Protein AF-A0A4S4CJL6-F1 (afdb_monomer_lite)

Sequence (227 aa):
MRFTRGLVWLALLGLPGRAGAQAQPGEVFVHFGPLAWVKAQTALPRVLGGRLLVPVTEGCDLLGLTCTVQGDGVNVAGQTVAAHRLPGNVLLVPLGALAALAGQTVSWNAATRRATVSGGIGSRGWRLALAQLPAISLPSAYTGPLTARWGAPESGVPTVALTVTAPQALNALTMFSKAHGQLSTTGSSVRGSADVKNTFPGCRGAHACTLPVPRDALWVLAFLTAK

Structure (mmCIF, N/CA/C/O backbone):
data_AF-A0A4S4CJL6-F1
#
_entry.id   AF-A0A4S4CJL6-F1
#
loop_
_atom_site.group_PDB
_atom_site.id
_atom_site.type_symbol
_atom_site.label_atom_id
_atom_site.label_alt_id
_atom_site.label_comp_id
_atom_site.label_asym_id
_atom_site.label_entity_id
_atom_site.label_seq_id
_atom_site.pdbx_PDB_ins_code
_atom_site.Cartn_x
_atom_site.Cartn_y
_atom_site.Cartn_z
_atom_site.occupancy
_atom_site.B_iso_or_equiv
_atom_site.auth_seq_id
_atom_site.auth_comp_id
_atom_site.auth_asym_id
_atom_site.auth_atom_id
_atom_site.pdbx_PDB_model_num
ATOM 1 N N . MET A 1 1 ? -74.246 33.517 -32.674 1.00 42.09 1 MET A N 1
ATOM 2 C CA . MET A 1 1 ? -72.898 34.013 -33.027 1.00 42.09 1 MET A CA 1
ATOM 3 C C . MET A 1 1 ? -71.886 32.974 -32.559 1.00 42.09 1 MET A C 1
ATOM 5 O O . MET A 1 1 ? -71.813 32.717 -31.367 1.00 42.09 1 MET A O 1
ATOM 9 N N . ARG A 1 2 ? -71.239 32.264 -33.492 1.00 36.50 2 ARG A N 1
ATOM 10 C CA . ARG A 1 2 ? -70.287 31.171 -33.218 1.00 36.50 2 ARG A CA 1
ATOM 11 C C . ARG A 1 2 ? -68.869 31.739 -33.318 1.00 36.50 2 ARG A C 1
ATOM 13 O O . ARG A 1 2 ? -68.514 32.213 -34.390 1.00 36.50 2 ARG A O 1
ATOM 20 N N . PHE A 1 3 ? -68.092 31.681 -32.237 1.00 39.56 3 PHE A N 1
ATOM 21 C CA . PHE A 1 3 ? -66.659 31.984 -32.261 1.00 39.56 3 PHE A CA 1
ATOM 22 C C . PHE A 1 3 ? -65.845 30.690 -32.300 1.00 39.56 3 PHE A C 1
ATOM 24 O O . PHE A 1 3 ? -66.080 29.744 -31.547 1.00 39.56 3 PHE A O 1
ATOM 31 N N . THR A 1 4 ? -64.936 30.659 -33.263 1.00 43.34 4 THR A N 1
ATOM 32 C CA . THR A 1 4 ? -64.082 29.553 -33.680 1.00 43.34 4 THR A CA 1
ATOM 33 C C . THR A 1 4 ? -62.903 29.354 -32.727 1.00 43.34 4 THR A C 1
ATOM 35 O O . THR A 1 4 ? -62.355 30.295 -32.164 1.00 43.34 4 THR A O 1
ATOM 38 N N . ARG A 1 5 ? -62.532 28.082 -32.569 1.00 44.00 5 ARG A N 1
ATOM 39 C CA . ARG A 1 5 ? -61.456 27.540 -31.733 1.00 44.00 5 ARG A CA 1
ATOM 40 C C . ARG A 1 5 ? -60.072 28.073 -32.128 1.00 44.00 5 ARG A C 1
ATOM 42 O O . ARG A 1 5 ? -59.709 27.994 -33.296 1.00 44.00 5 ARG A O 1
ATOM 49 N N . GLY A 1 6 ? -59.270 28.452 -31.135 1.00 37.72 6 GLY A N 1
ATOM 50 C CA . GLY A 1 6 ? -57.810 28.515 -31.224 1.00 37.72 6 GLY A CA 1
ATOM 51 C C . GLY A 1 6 ? -57.201 27.654 -30.118 1.00 37.72 6 GLY A C 1
ATOM 52 O O . GLY A 1 6 ? -57.226 28.042 -28.955 1.00 37.72 6 GLY A O 1
ATOM 53 N N . LEU A 1 7 ? -56.712 26.461 -30.469 1.00 44.44 7 LEU A N 1
ATOM 54 C CA . LEU A 1 7 ? -55.892 25.626 -29.590 1.00 44.44 7 LEU A CA 1
ATOM 55 C C . LEU A 1 7 ? -54.473 26.207 -29.561 1.00 44.44 7 LEU A C 1
ATOM 57 O O . LEU A 1 7 ? -53.818 26.251 -30.599 1.00 44.44 7 LEU A O 1
ATOM 61 N N . VAL A 1 8 ? -53.979 26.578 -28.381 1.00 43.19 8 VAL A N 1
ATOM 62 C CA . VAL A 1 8 ? -52.547 26.801 -28.145 1.00 43.19 8 VAL A CA 1
ATOM 63 C C . VAL A 1 8 ? -52.047 25.653 -27.275 1.00 43.19 8 VAL A C 1
ATOM 65 O O . VAL A 1 8 ? -52.417 25.532 -26.111 1.00 43.19 8 VAL A O 1
ATOM 68 N N . TRP A 1 9 ? -51.230 24.786 -27.870 1.00 37.22 9 TRP A N 1
ATOM 69 C CA . TRP A 1 9 ? -50.463 23.763 -27.167 1.00 37.22 9 TRP A CA 1
ATOM 70 C C . TRP A 1 9 ? -49.211 24.412 -26.568 1.00 37.22 9 TRP A C 1
ATOM 72 O O . TRP A 1 9 ? -48.308 24.807 -27.301 1.00 37.22 9 TRP A O 1
ATOM 82 N N . LEU A 1 10 ? -49.141 24.509 -25.241 1.00 44.38 10 LEU A N 1
ATOM 83 C CA . LEU A 1 10 ? -47.909 24.826 -24.516 1.00 44.38 10 LEU A CA 1
ATOM 84 C C . LEU A 1 10 ? -47.249 23.510 -24.097 1.00 44.38 10 LEU A C 1
ATOM 86 O O . LEU A 1 10 ? -47.630 22.884 -23.109 1.00 44.38 10 LEU A O 1
ATOM 90 N N . ALA A 1 11 ? -46.267 23.078 -24.886 1.00 41.19 11 ALA A N 1
ATOM 91 C CA . ALA A 1 11 ? -45.366 21.994 -24.526 1.00 41.19 11 ALA A CA 1
ATOM 92 C C . ALA A 1 11 ? -44.373 22.501 -23.466 1.00 41.19 11 ALA A C 1
ATOM 94 O O . ALA A 1 11 ? -43.380 23.154 -23.781 1.00 41.19 11 ALA A O 1
ATOM 95 N N . LEU A 1 12 ? -44.651 22.207 -22.195 1.00 45.50 12 LEU A N 1
ATOM 96 C CA . LEU A 1 12 ? -43.671 22.293 -21.114 1.00 45.50 12 LEU A CA 1
ATOM 97 C C . LEU A 1 12 ? -42.653 21.162 -21.305 1.00 45.50 12 LEU A C 1
ATOM 99 O O . LEU A 1 12 ? -42.859 20.031 -20.870 1.00 45.50 12 LEU A O 1
ATOM 103 N N . LEU A 1 13 ? -41.556 21.472 -21.996 1.00 44.09 13 LEU A N 1
ATOM 104 C CA . LEU A 1 13 ? -40.366 20.631 -22.023 1.00 44.09 13 LEU A CA 1
ATOM 105 C C . LEU A 1 13 ? -39.771 20.599 -20.612 1.00 44.09 13 LEU A C 1
ATOM 107 O O . LEU A 1 13 ? -39.087 21.527 -20.180 1.00 44.09 13 LEU A O 1
ATOM 111 N N . GLY A 1 14 ? -40.055 19.514 -19.892 1.00 38.59 14 GLY A N 1
ATOM 112 C CA . GLY A 1 14 ? -39.317 19.137 -18.698 1.00 38.59 14 GLY A CA 1
ATOM 113 C C . GLY A 1 14 ? -37.849 18.963 -19.064 1.00 38.59 14 GLY A C 1
ATOM 114 O O . GLY A 1 14 ? -37.485 18.035 -19.784 1.00 38.59 14 GLY A O 1
ATOM 115 N N . LEU A 1 15 ? -37.007 19.877 -18.584 1.00 39.19 15 LEU A N 1
ATOM 116 C CA . LEU A 1 15 ? -35.563 19.693 -18.568 1.00 39.19 15 LEU A CA 1
ATOM 117 C C . LEU A 1 15 ? -35.276 18.407 -17.780 1.00 39.19 15 LEU A C 1
ATOM 119 O O . LEU A 1 15 ? -35.610 18.352 -16.593 1.00 39.19 15 LEU A O 1
ATOM 123 N N . PRO A 1 16 ? -34.672 17.371 -18.388 1.00 40.91 16 PRO A N 1
ATOM 124 C CA . PRO A 1 16 ? -34.193 16.246 -17.616 1.00 40.91 16 PRO A CA 1
ATOM 125 C C . PRO A 1 16 ? -33.110 16.789 -16.690 1.00 40.91 16 PRO A C 1
ATOM 127 O O . PRO A 1 16 ? -32.077 17.299 -17.136 1.00 40.91 16 PRO A O 1
ATOM 130 N N . GLY A 1 17 ? -33.383 16.725 -15.386 1.00 37.12 17 GLY A N 1
ATOM 131 C CA . GLY A 1 17 ? -32.381 16.965 -14.367 1.00 37.12 17 GLY A CA 1
ATOM 132 C C . GLY A 1 17 ? -31.152 16.145 -14.726 1.00 37.12 17 GLY A C 1
ATOM 133 O O . GLY A 1 17 ? -31.237 14.927 -14.889 1.00 37.12 17 GLY A O 1
ATOM 134 N N . ARG A 1 18 ? -30.012 16.822 -14.897 1.00 36.56 18 ARG A N 1
ATOM 135 C CA . ARG A 1 18 ? -28.710 16.166 -14.893 1.00 36.56 18 ARG A CA 1
ATOM 136 C C . ARG A 1 18 ? -28.621 15.439 -13.560 1.00 36.56 18 ARG A C 1
ATOM 138 O O . ARG A 1 18 ? -28.309 16.055 -12.543 1.00 36.56 18 ARG A O 1
ATOM 145 N N . ALA A 1 19 ? -28.939 14.147 -13.571 1.00 37.50 19 ALA A N 1
ATOM 146 C CA . ALA A 1 19 ? -28.493 13.222 -12.555 1.00 37.50 19 ALA A CA 1
ATOM 147 C C . ALA A 1 19 ? -26.996 13.484 -12.424 1.00 37.50 19 ALA A C 1
ATOM 149 O O . ALA A 1 19 ? -26.246 13.296 -13.387 1.00 37.50 19 ALA A O 1
ATOM 150 N N . GLY A 1 20 ? -26.603 14.073 -11.292 1.00 30.98 20 GLY A N 1
ATOM 151 C CA . GLY A 1 20 ? -25.213 14.355 -11.000 1.00 30.98 20 GLY A CA 1
ATOM 152 C C . GLY A 1 20 ? -24.454 13.071 -11.258 1.00 30.98 20 GLY A C 1
ATOM 153 O O . GLY A 1 20 ? -24.761 12.048 -10.646 1.00 30.98 20 GLY A O 1
ATOM 154 N N . ALA A 1 21 ? -23.537 13.110 -12.223 1.00 31.06 21 ALA A N 1
ATOM 155 C CA . ALA A 1 21 ? -22.601 12.031 -12.438 1.00 31.06 21 ALA A CA 1
ATOM 156 C C . ALA A 1 21 ? -21.983 11.744 -11.069 1.00 31.06 21 ALA A C 1
ATOM 158 O O . ALA A 1 21 ? -21.265 12.586 -10.525 1.00 31.06 21 ALA A O 1
ATOM 159 N N . GLN A 1 22 ? -22.351 10.612 -10.463 1.00 30.33 22 GLN A N 1
ATOM 160 C CA . GLN A 1 22 ? -21.706 10.150 -9.249 1.00 30.33 22 GLN A CA 1
ATOM 161 C C . GLN A 1 22 ? -20.231 10.055 -9.604 1.00 30.33 22 GLN A C 1
ATOM 163 O O . GLN A 1 22 ? -19.847 9.252 -10.456 1.00 30.33 22 GLN A O 1
ATOM 168 N N . ALA A 1 23 ? -19.430 10.951 -9.023 1.00 32.75 23 ALA A N 1
ATOM 169 C CA . ALA A 1 23 ? -17.993 10.935 -9.180 1.00 32.75 23 ALA A CA 1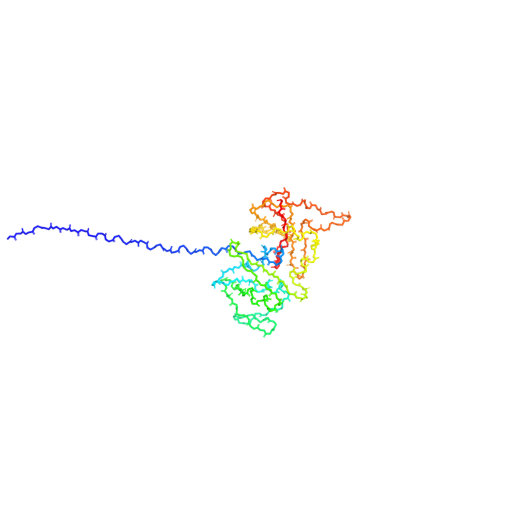
ATOM 170 C C . ALA A 1 23 ? -17.541 9.505 -8.894 1.00 32.75 23 ALA A C 1
ATOM 172 O O . ALA A 1 23 ? -17.746 9.002 -7.786 1.00 32.75 23 ALA A O 1
ATOM 173 N N . GLN A 1 24 ? -16.982 8.835 -9.907 1.00 37.12 24 GLN A N 1
ATOM 174 C CA . GLN A 1 24 ? -16.294 7.572 -9.692 1.00 37.12 24 GLN A CA 1
ATOM 175 C C . GLN A 1 24 ? -15.353 7.797 -8.504 1.00 37.12 24 GLN A C 1
ATOM 177 O O . GLN A 1 24 ? -14.628 8.802 -8.520 1.00 37.12 24 GLN A O 1
ATOM 182 N N . PRO A 1 25 ? -15.402 6.961 -7.449 1.00 45.28 25 PRO A N 1
ATOM 183 C CA . PRO A 1 25 ? -14.505 7.118 -6.320 1.00 45.28 25 PRO A CA 1
ATOM 184 C C . PRO A 1 25 ? -13.094 7.040 -6.882 1.00 45.28 25 PRO A C 1
ATOM 186 O O . PRO A 1 25 ? -12.658 5.993 -7.356 1.00 45.28 25 PRO A O 1
ATOM 189 N N . GLY A 1 26 ? -12.449 8.200 -6.944 1.00 57.62 26 GLY A N 1
ATOM 190 C CA . GLY A 1 26 ? -11.166 8.325 -7.595 1.00 57.62 26 GLY A CA 1
ATOM 191 C C . GLY A 1 26 ? -10.157 7.432 -6.916 1.00 57.62 26 GLY A C 1
ATOM 192 O O . GLY A 1 26 ? -10.191 7.283 -5.697 1.00 57.62 26 GLY A O 1
ATOM 193 N N . GLU A 1 27 ? -9.273 6.855 -7.713 1.00 74.12 27 GLU A N 1
ATOM 194 C CA . GLU A 1 27 ? -8.144 6.090 -7.213 1.00 74.12 27 GLU A CA 1
ATOM 195 C C . GLU A 1 27 ? -7.369 6.919 -6.178 1.00 74.12 27 GLU A C 1
ATOM 197 O O . GLU A 1 27 ? -7.106 8.110 -6.380 1.00 74.12 27 GLU A O 1
ATOM 202 N N . VAL A 1 28 ? -7.098 6.306 -5.026 1.00 87.25 28 VAL A N 1
ATOM 203 C CA . VAL A 1 28 ? -6.373 6.921 -3.915 1.00 87.25 28 VAL A CA 1
ATOM 204 C C . VAL A 1 28 ? -5.069 6.172 -3.740 1.00 87.25 28 VAL A C 1
ATOM 206 O O . VAL A 1 28 ? -5.067 4.946 -3.640 1.00 87.25 28 VAL A O 1
ATOM 209 N N . PHE A 1 29 ? -3.971 6.911 -3.636 1.00 89.31 29 PHE A N 1
ATOM 210 C CA . PHE A 1 29 ? -2.646 6.330 -3.451 1.00 89.31 29 PHE A CA 1
ATOM 211 C C . PHE A 1 29 ? -2.252 6.444 -1.988 1.00 89.31 29 PHE A C 1
ATOM 213 O O . PHE A 1 29 ? -2.156 7.547 -1.450 1.00 89.31 29 PHE A O 1
ATOM 220 N N . VAL A 1 30 ? -2.014 5.317 -1.327 1.00 94.75 30 VAL A N 1
ATOM 221 C CA . VAL A 1 30 ? -1.502 5.315 0.046 1.00 94.75 30 VAL A CA 1
ATOM 222 C C . VAL A 1 30 ? -0.032 4.958 0.010 1.00 94.75 30 VAL A C 1
ATOM 224 O O . VAL A 1 30 ? 0.346 3.916 -0.512 1.00 94.75 30 VAL A O 1
ATOM 227 N N . HIS A 1 31 ? 0.793 5.831 0.569 1.00 94.69 31 HIS A N 1
ATOM 228 C CA . HIS A 1 31 ? 2.217 5.613 0.733 1.00 94.69 31 HIS A CA 1
ATOM 229 C C . HIS A 1 31 ? 2.560 5.444 2.208 1.00 94.69 31 HIS A C 1
ATOM 231 O O . HIS A 1 31 ? 2.014 6.137 3.063 1.00 94.69 31 HIS A O 1
ATOM 237 N N . PHE A 1 32 ? 3.516 4.571 2.486 1.00 93.75 32 PHE A N 1
ATOM 238 C CA . PHE A 1 32 ? 4.172 4.414 3.773 1.00 93.75 32 PHE A CA 1
ATOM 239 C C . PHE A 1 32 ? 5.634 4.831 3.612 1.00 93.75 32 PHE A C 1
ATOM 241 O O . PHE A 1 32 ? 6.451 4.101 3.045 1.00 93.75 32 PHE A O 1
ATOM 248 N N . GLY A 1 33 ? 5.949 6.063 4.014 1.00 90.44 33 GLY A N 1
ATOM 249 C CA . GLY A 1 33 ? 7.181 6.726 3.596 1.00 90.44 33 GLY A CA 1
ATOM 250 C C . GLY A 1 33 ? 7.317 6.720 2.060 1.00 90.44 33 GLY A C 1
ATOM 251 O O . GLY A 1 33 ? 6.408 7.195 1.377 1.00 90.44 33 GLY A O 1
ATOM 252 N N . PRO A 1 34 ? 8.412 6.179 1.493 1.00 92.00 34 PRO A N 1
ATOM 253 C CA . PRO A 1 34 ? 8.611 6.095 0.044 1.00 92.00 34 PRO A CA 1
ATOM 254 C C . PRO A 1 34 ? 7.897 4.902 -0.619 1.00 92.00 34 PRO A C 1
ATOM 256 O O . PRO A 1 34 ? 8.014 4.723 -1.827 1.00 92.00 34 PRO A O 1
ATOM 259 N N . LEU A 1 35 ? 7.203 4.055 0.146 1.00 94.69 35 LEU A N 1
ATOM 260 C CA . LEU A 1 35 ? 6.627 2.807 -0.347 1.00 94.69 35 LEU A CA 1
ATOM 261 C C . LEU A 1 35 ? 5.153 2.984 -0.717 1.00 94.69 35 LEU A C 1
ATOM 263 O O . LEU A 1 35 ? 4.348 3.328 0.141 1.00 94.69 35 LEU A O 1
ATOM 267 N N . ALA A 1 36 ? 4.774 2.707 -1.959 1.00 95.25 36 ALA A N 1
ATOM 268 C CA . ALA A 1 36 ? 3.391 2.759 -2.422 1.00 95.25 36 ALA A CA 1
ATOM 269 C C . ALA A 1 36 ? 2.632 1.465 -2.108 1.00 95.25 36 ALA A C 1
ATOM 271 O O . ALA A 1 36 ? 3.104 0.378 -2.428 1.00 95.25 36 ALA A O 1
ATOM 272 N N . TRP A 1 37 ? 1.432 1.555 -1.545 1.00 96.00 37 TRP A N 1
ATOM 273 C CA . TRP A 1 37 ? 0.566 0.400 -1.326 1.00 96.00 37 TRP A CA 1
ATOM 274 C C . TRP A 1 37 ? -0.174 0.033 -2.616 1.00 96.00 37 TRP A C 1
ATOM 276 O O . TRP A 1 37 ? -1.135 0.691 -3.004 1.00 96.00 37 TRP A O 1
ATOM 286 N N . VAL A 1 38 ? 0.295 -1.023 -3.286 1.00 95.19 38 VAL A N 1
ATOM 287 C CA . VAL A 1 38 ? -0.147 -1.410 -4.642 1.00 95.19 38 VAL A CA 1
ATOM 288 C C . VAL A 1 38 ? -1.045 -2.646 -4.677 1.00 95.19 38 VAL A C 1
ATOM 290 O O . VAL A 1 38 ? -1.707 -2.908 -5.680 1.00 95.19 38 VAL A O 1
ATOM 293 N N . LYS A 1 39 ? -1.078 -3.419 -3.587 1.00 94.50 39 LYS A N 1
ATOM 294 C CA . LYS A 1 39 ? -1.933 -4.602 -3.453 1.00 94.50 39 LYS A CA 1
ATOM 295 C C . LYS A 1 39 ? -2.371 -4.805 -2.010 1.00 94.50 39 LYS A C 1
ATOM 297 O O . LYS A 1 39 ? -1.556 -4.714 -1.096 1.00 94.50 39 LYS A O 1
ATOM 302 N N . ALA A 1 40 ? -3.638 -5.148 -1.833 1.00 94.19 40 ALA A N 1
ATOM 303 C CA . ALA A 1 40 ? -4.217 -5.655 -0.597 1.00 94.19 40 ALA A CA 1
ATOM 304 C C . ALA A 1 40 ? -5.032 -6.908 -0.932 1.00 94.19 40 ALA A C 1
ATOM 306 O O . ALA A 1 40 ? -5.622 -6.976 -2.013 1.00 94.19 40 ALA A O 1
ATOM 307 N N . GLN A 1 41 ? -5.047 -7.887 -0.036 1.00 93.00 41 GLN A N 1
ATOM 308 C CA . GLN A 1 41 ? -5.767 -9.142 -0.233 1.00 93.00 41 GLN A CA 1
ATOM 309 C C . GLN A 1 41 ? -7.285 -8.933 -0.260 1.00 93.00 41 GLN A C 1
ATOM 311 O O . GLN A 1 41 ? -7.978 -9.559 -1.058 1.00 93.00 41 GLN A O 1
ATOM 316 N N . THR A 1 42 ? -7.791 -8.043 0.590 1.00 91.94 42 THR A N 1
ATOM 317 C CA . THR A 1 42 ? -9.223 -7.803 0.781 1.00 91.94 42 THR A CA 1
ATOM 318 C C . THR A 1 42 ? -9.744 -6.731 -0.173 1.00 91.94 42 THR A C 1
ATOM 320 O O . THR A 1 42 ? -10.662 -6.975 -0.952 1.00 91.94 42 THR A O 1
ATOM 323 N N . ALA A 1 43 ? -9.185 -5.521 -0.104 1.00 89.62 43 ALA A N 1
ATOM 324 C CA . ALA A 1 43 ? -9.566 -4.390 -0.948 1.00 89.62 43 ALA A CA 1
ATOM 325 C C . ALA A 1 43 ? -8.508 -3.285 -0.885 1.00 89.62 43 ALA A C 1
ATOM 327 O O . ALA A 1 43 ? -7.895 -3.069 0.157 1.00 89.62 43 ALA A O 1
ATOM 328 N N . LEU A 1 44 ? -8.323 -2.536 -1.974 1.00 89.69 44 LEU A N 1
ATOM 329 C CA . LEU A 1 44 ? -7.448 -1.364 -1.947 1.00 89.69 44 LEU A CA 1
ATOM 330 C C . LEU A 1 44 ? -8.055 -0.204 -1.131 1.00 89.69 44 LEU A C 1
ATOM 332 O O . LEU A 1 44 ? -9.284 -0.102 -1.018 1.00 89.69 44 LEU A O 1
ATOM 336 N N . PRO A 1 45 ? -7.207 0.692 -0.589 1.00 92.94 45 PRO A N 1
ATOM 337 C CA . PRO A 1 45 ? -7.650 1.903 0.092 1.00 92.94 45 PRO A CA 1
ATOM 338 C C . PRO A 1 45 ? -8.585 2.767 -0.756 1.00 92.94 45 PRO A C 1
ATOM 340 O O . PRO A 1 45 ? -8.478 2.822 -1.981 1.00 92.94 45 PRO A O 1
ATOM 343 N N . ARG A 1 46 ? -9.490 3.491 -0.096 1.00 92.00 46 ARG A N 1
ATOM 344 C CA . ARG A 1 46 ? -10.429 4.402 -0.768 1.00 92.00 46 ARG A CA 1
ATOM 345 C C . ARG A 1 46 ? -10.914 5.514 0.139 1.00 92.00 46 ARG A C 1
ATOM 347 O O . ARG A 1 46 ? -10.889 5.388 1.358 1.00 92.00 46 ARG A O 1
ATOM 354 N N . VAL A 1 47 ? -11.418 6.584 -0.465 1.00 91.19 47 VAL A N 1
ATOM 355 C CA . VAL A 1 47 ? -12.079 7.670 0.263 1.00 91.19 47 VAL A CA 1
ATOM 356 C C . VAL A 1 47 ? -13.592 7.471 0.239 1.00 91.19 47 VAL A C 1
ATOM 358 O O . VAL A 1 47 ? -14.184 7.385 -0.834 1.00 91.19 47 VAL A O 1
ATOM 361 N N . LEU A 1 48 ? -14.218 7.422 1.417 1.00 89.62 48 LEU A N 1
ATOM 362 C CA . LEU A 1 48 ? -15.674 7.404 1.598 1.00 89.62 48 LEU A CA 1
ATOM 363 C C . LEU A 1 48 ? -16.061 8.449 2.644 1.00 89.62 48 LEU A C 1
ATOM 365 O O . LEU A 1 48 ? -15.428 8.535 3.695 1.00 89.62 48 LEU A O 1
ATOM 369 N N . GLY A 1 49 ? -17.072 9.273 2.352 1.00 85.62 49 GLY A N 1
ATOM 370 C CA . GLY A 1 49 ? -17.520 10.324 3.277 1.00 85.62 49 GLY A CA 1
ATOM 371 C C . GLY A 1 49 ? -16.398 11.284 3.705 1.00 85.62 49 GLY A C 1
ATOM 372 O O . GLY A 1 49 ? -16.347 11.694 4.860 1.00 85.62 49 GLY A O 1
ATOM 373 N N . GLY A 1 50 ? -15.442 11.569 2.810 1.00 87.50 50 GLY A N 1
ATOM 374 C CA . GLY A 1 50 ? -14.278 12.420 3.096 1.00 87.50 50 GLY A CA 1
ATOM 375 C C . GLY A 1 50 ? -13.185 11.768 3.953 1.00 87.50 50 GLY A C 1
ATOM 376 O O . GLY A 1 50 ? -12.199 12.423 4.280 1.00 87.50 50 GLY A O 1
ATOM 377 N N . ARG A 1 51 ? -13.317 10.485 4.307 1.00 91.12 51 ARG A N 1
ATOM 378 C CA . ARG A 1 51 ? -12.333 9.747 5.109 1.00 91.12 51 ARG A CA 1
ATOM 379 C C . ARG A 1 51 ? -11.591 8.742 4.250 1.00 91.12 51 ARG A C 1
ATOM 381 O O . ARG A 1 51 ? -12.214 7.983 3.514 1.00 91.12 51 ARG A O 1
ATOM 388 N N . LEU A 1 52 ? -10.268 8.703 4.384 1.00 94.75 52 LEU A N 1
ATOM 389 C CA . LEU A 1 52 ? -9.460 7.628 3.824 1.00 94.75 52 LEU A CA 1
ATOM 390 C C . LEU A 1 52 ? -9.619 6.369 4.674 1.00 94.75 52 LEU A C 1
ATOM 392 O O . LEU A 1 52 ? -9.223 6.343 5.842 1.00 94.75 52 LEU A O 1
ATOM 396 N N . LEU A 1 53 ? -10.187 5.335 4.068 1.00 95.25 53 LEU A N 1
ATOM 397 C CA . LEU A 1 53 ? -10.437 4.046 4.681 1.00 95.25 53 LEU A CA 1
ATOM 398 C C . LEU A 1 53 ? -9.535 2.972 4.068 1.00 95.25 53 LEU A C 1
ATOM 400 O O . LEU A 1 53 ? -9.270 2.975 2.863 1.00 95.25 53 LEU A O 1
ATOM 404 N N . VAL A 1 54 ? -9.087 2.047 4.910 1.00 95.81 54 VAL A N 1
ATOM 405 C CA . VAL A 1 54 ? -8.206 0.926 4.554 1.00 95.81 54 VAL A CA 1
ATOM 406 C C . VAL A 1 54 ? -8.783 -0.379 5.094 1.00 95.81 54 VAL A C 1
ATOM 408 O O . VAL A 1 54 ? -9.487 -0.338 6.106 1.00 95.81 54 VAL A O 1
ATOM 411 N N . PRO A 1 55 ? -8.524 -1.529 4.452 1.00 95.12 55 PRO A N 1
ATOM 412 C CA . PRO A 1 55 ? -8.961 -2.810 4.990 1.00 95.12 55 PRO A CA 1
ATOM 413 C C . PRO A 1 55 ? -8.271 -3.095 6.329 1.00 95.12 55 PRO A C 1
ATOM 415 O O . PRO A 1 55 ? -7.099 -2.761 6.528 1.00 95.12 55 PRO A O 1
ATOM 418 N N . VAL A 1 56 ? -9.036 -3.653 7.270 1.00 94.88 56 VAL A N 1
ATOM 419 C CA . VAL A 1 56 ? -8.634 -3.772 8.682 1.00 94.88 56 VAL A CA 1
ATOM 420 C C . VAL A 1 56 ? -7.351 -4.581 8.838 1.00 94.88 56 VAL A C 1
ATOM 422 O O . VAL A 1 56 ? -6.391 -4.092 9.427 1.00 94.88 56 VAL A O 1
ATOM 425 N N . THR A 1 57 ? -7.325 -5.803 8.307 1.00 94.44 57 THR A N 1
ATOM 426 C CA . THR A 1 57 ? -6.225 -6.749 8.527 1.00 94.44 57 THR A CA 1
ATOM 427 C C . THR A 1 57 ? -4.909 -6.203 7.980 1.00 94.44 57 THR A C 1
ATOM 429 O O . THR A 1 57 ? -3.911 -6.142 8.693 1.00 94.44 57 THR A O 1
ATOM 432 N N . GLU A 1 58 ? -4.907 -5.745 6.732 1.00 95.88 58 GLU A N 1
ATOM 433 C CA . GLU A 1 58 ? -3.725 -5.232 6.049 1.00 95.88 58 GLU A CA 1
ATOM 434 C C . GLU A 1 58 ? -3.275 -3.893 6.628 1.00 95.88 58 GLU A C 1
ATOM 436 O O . GLU A 1 58 ? -2.080 -3.688 6.822 1.00 95.88 58 GLU A O 1
ATOM 441 N N . GLY A 1 59 ? -4.213 -2.984 6.917 1.00 95.62 59 GLY A N 1
ATOM 442 C CA . GLY A 1 59 ? -3.903 -1.678 7.493 1.00 95.62 59 GLY A CA 1
ATOM 443 C C . GLY A 1 59 ? -3.252 -1.806 8.867 1.00 95.62 59 GLY A C 1
ATOM 444 O O . GLY A 1 59 ? -2.245 -1.152 9.138 1.00 95.62 59 GLY A O 1
ATOM 445 N N . CYS A 1 60 ? -3.779 -2.690 9.713 1.00 94.56 60 CYS A N 1
ATOM 446 C CA . CYS A 1 60 ? -3.197 -2.974 11.017 1.00 94.56 60 CYS A CA 1
ATOM 447 C C . CYS A 1 60 ? -1.829 -3.643 10.904 1.00 94.56 60 CYS A C 1
ATOM 449 O O . CYS A 1 60 ? -0.890 -3.204 11.565 1.00 94.56 60 CYS A O 1
ATOM 451 N N . ASP A 1 61 ? -1.682 -4.634 10.022 1.00 94.81 61 ASP A N 1
ATOM 452 C CA . ASP A 1 61 ? -0.401 -5.303 9.803 1.00 94.81 61 ASP A CA 1
ATOM 453 C C . ASP A 1 61 ? 0.681 -4.325 9.313 1.00 94.81 61 ASP A C 1
ATOM 455 O O . ASP A 1 61 ? 1.774 -4.262 9.883 1.00 94.81 61 ASP A O 1
ATOM 459 N N . LEU A 1 62 ? 0.349 -3.483 8.328 1.00 95.31 62 LEU A N 1
ATOM 460 C CA . LEU A 1 62 ? 1.232 -2.432 7.823 1.00 95.31 62 LEU A CA 1
ATOM 461 C C . LEU A 1 62 ? 1.610 -1.436 8.918 1.00 95.31 62 LEU A C 1
ATOM 463 O O . LEU A 1 62 ? 2.753 -0.993 8.964 1.00 95.31 62 LEU A O 1
ATOM 467 N N . LEU A 1 63 ? 0.705 -1.105 9.834 1.00 94.25 63 LEU A N 1
ATOM 468 C CA . LEU A 1 63 ? 0.991 -0.200 10.948 1.00 94.25 63 LEU A CA 1
ATOM 469 C C . LEU A 1 63 ? 1.650 -0.889 12.153 1.00 94.25 63 LEU A C 1
ATOM 471 O O . LEU A 1 63 ? 2.052 -0.200 13.089 1.00 94.25 63 LEU A O 1
ATOM 475 N N . GLY A 1 64 ? 1.832 -2.213 12.120 1.00 91.94 64 GLY A N 1
ATOM 476 C CA . GLY A 1 64 ? 2.400 -2.987 13.226 1.00 91.94 64 GLY A CA 1
ATOM 477 C C . GLY A 1 64 ? 1.459 -3.121 14.427 1.00 91.94 64 GLY A C 1
ATOM 478 O O . GLY A 1 64 ? 1.924 -3.294 15.551 1.00 91.94 64 GLY A O 1
ATOM 479 N N . LEU A 1 65 ? 0.153 -3.021 14.193 1.00 91.94 65 LEU A N 1
ATOM 480 C CA . LEU A 1 65 ? -0.900 -3.110 15.196 1.00 91.94 65 LEU A CA 1
ATOM 481 C C . LEU A 1 65 ? -1.535 -4.502 15.201 1.00 91.94 65 LEU A C 1
ATOM 483 O O . LEU A 1 65 ? -1.613 -5.177 14.177 1.00 91.94 65 LEU A O 1
ATOM 487 N N . THR A 1 66 ? -2.056 -4.899 16.361 1.00 91.50 66 THR A N 1
ATOM 488 C CA . THR A 1 66 ? -2.977 -6.037 16.468 1.00 91.50 66 THR A CA 1
ATOM 489 C C . THR A 1 66 ? -4.401 -5.505 16.521 1.00 91.50 66 THR A C 1
ATOM 491 O O . THR A 1 66 ? -4.702 -4.631 17.335 1.00 91.50 66 THR A O 1
ATOM 494 N N . CYS A 1 67 ? -5.263 -6.029 15.655 1.00 92.81 67 CYS A N 1
ATOM 495 C CA . CYS A 1 67 ? -6.640 -5.582 15.509 1.00 92.81 67 CYS A CA 1
ATOM 496 C C . CYS A 1 67 ? -7.594 -6.763 15.621 1.00 92.81 67 CYS A C 1
ATOM 498 O O . CYS A 1 67 ? -7.361 -7.810 15.019 1.00 92.81 67 CYS A O 1
ATOM 500 N N . THR A 1 68 ? -8.677 -6.584 16.372 1.00 93.88 68 THR A N 1
ATOM 501 C CA . THR A 1 68 ? -9.736 -7.590 16.519 1.00 93.88 68 THR A CA 1
ATOM 502 C C . THR A 1 68 ? -11.076 -6.976 16.144 1.00 93.88 68 THR A C 1
ATOM 504 O O . THR A 1 68 ? -11.424 -5.891 16.601 1.00 93.88 68 THR A O 1
ATOM 507 N N . VAL A 1 69 ? -11.825 -7.638 15.264 1.00 91.44 69 VAL A N 1
ATOM 508 C CA . VAL A 1 69 ? -13.160 -7.175 14.864 1.00 91.44 69 VAL A CA 1
ATOM 509 C C . VAL A 1 69 ? -14.144 -7.472 15.996 1.00 91.44 69 VAL A C 1
ATOM 511 O O . VAL A 1 69 ? -14.195 -8.598 16.487 1.00 91.44 69 VAL A O 1
ATOM 514 N N . GLN A 1 70 ? -14.924 -6.472 16.407 1.00 87.50 70 GLN A N 1
ATOM 515 C CA . GLN A 1 70 ? -15.927 -6.573 17.470 1.00 87.50 70 GLN A CA 1
ATOM 516 C C . GLN A 1 70 ? -17.213 -5.869 17.019 1.00 87.50 70 GLN A C 1
ATOM 518 O O . GLN A 1 70 ? -17.293 -4.640 17.022 1.00 87.50 70 GLN A O 1
ATOM 523 N N . GLY A 1 71 ? -18.221 -6.644 16.606 1.00 84.12 71 GLY A N 1
ATOM 524 C CA . GLY A 1 71 ? -19.459 -6.097 16.038 1.00 84.12 71 GLY A CA 1
ATOM 525 C C . GLY A 1 71 ? -19.190 -5.252 14.786 1.00 84.12 71 GLY A C 1
ATOM 526 O O . GLY A 1 71 ? -18.609 -5.745 13.817 1.00 84.12 71 GLY A O 1
ATOM 527 N N . ASP A 1 72 ? -19.583 -3.976 14.832 1.00 82.38 72 ASP A N 1
ATOM 528 C CA . ASP A 1 72 ? -19.352 -2.983 13.767 1.00 82.38 72 ASP A CA 1
ATOM 529 C C . ASP A 1 72 ? -18.088 -2.127 13.981 1.00 82.38 72 ASP A C 1
ATOM 531 O O . ASP A 1 72 ? -17.836 -1.156 13.262 1.00 82.38 72 ASP A O 1
ATOM 535 N N . GLY A 1 73 ? -17.276 -2.476 14.977 1.00 89.62 73 GLY A N 1
ATOM 536 C CA . GLY A 1 73 ? -16.018 -1.813 15.288 1.00 89.62 73 GLY A CA 1
ATOM 537 C C . GLY A 1 73 ? -14.810 -2.734 15.164 1.00 89.62 73 GLY A C 1
ATOM 538 O O . GLY A 1 73 ? -14.907 -3.948 14.967 1.00 89.62 73 GLY A O 1
ATOM 539 N N . VAL A 1 74 ? -13.639 -2.131 15.316 1.00 93.56 74 VAL A N 1
ATOM 540 C CA . VAL A 1 74 ? -12.361 -2.828 15.449 1.00 93.56 74 VAL A CA 1
ATOM 541 C C . VAL A 1 74 ? -11.705 -2.365 16.737 1.00 93.56 74 VAL A C 1
ATOM 543 O O . VAL A 1 74 ? -11.488 -1.170 16.919 1.00 93.56 74 VAL A O 1
ATOM 546 N N . ASN A 1 75 ? -11.376 -3.300 17.622 1.00 94.50 75 ASN A N 1
ATOM 547 C CA . ASN A 1 75 ? -10.568 -3.022 18.797 1.00 94.50 75 ASN A CA 1
ATOM 548 C C . ASN A 1 75 ? -9.083 -3.045 18.424 1.00 94.50 75 ASN A C 1
ATOM 550 O O . ASN A 1 75 ? -8.587 -4.023 17.853 1.00 94.50 75 ASN A O 1
ATOM 554 N N . VAL A 1 76 ? -8.395 -1.955 18.745 1.00 91.62 76 VAL A N 1
ATOM 555 C CA . VAL A 1 76 ? -6.988 -1.706 18.447 1.00 91.62 76 VAL A CA 1
ATOM 556 C C . VAL A 1 76 ? -6.350 -1.111 19.692 1.00 91.62 76 VAL A C 1
ATOM 558 O O . VAL A 1 76 ? -6.747 -0.035 20.134 1.00 91.62 76 VAL A O 1
ATOM 561 N N . ALA A 1 77 ? -5.382 -1.817 20.279 1.00 84.62 77 ALA A N 1
ATOM 562 C CA . ALA A 1 77 ? -4.728 -1.400 21.525 1.00 84.62 77 ALA A CA 1
ATOM 563 C C . ALA A 1 77 ? -5.726 -1.030 22.653 1.00 84.62 77 ALA A C 1
ATOM 565 O O . ALA A 1 77 ? -5.518 -0.071 23.391 1.00 84.62 77 ALA A O 1
ATOM 566 N N . GLY A 1 78 ? -6.836 -1.772 22.767 1.00 85.75 78 GLY A N 1
ATOM 567 C CA . GLY A 1 78 ? -7.869 -1.535 23.781 1.00 85.75 78 GLY A CA 1
ATOM 568 C C . GLY A 1 78 ? -8.874 -0.431 23.435 1.00 85.75 78 GLY A C 1
ATOM 569 O O . GLY A 1 78 ? -9.805 -0.213 24.206 1.00 85.75 78 GLY A O 1
ATOM 570 N N . GLN A 1 79 ? -8.738 0.237 22.286 1.00 91.19 79 GLN A N 1
ATOM 571 C CA . GLN A 1 79 ? -9.667 1.267 21.822 1.00 91.19 79 GLN A CA 1
ATOM 572 C C . GLN A 1 79 ? -10.518 0.771 20.654 1.00 91.19 79 GLN A C 1
ATOM 574 O O . GLN A 1 79 ? -10.008 0.150 19.723 1.00 91.19 79 GLN A O 1
ATOM 579 N N . THR A 1 80 ? -11.815 1.079 20.674 1.00 93.81 80 THR A N 1
ATOM 580 C CA . THR A 1 80 ? -12.726 0.726 19.580 1.00 93.81 80 THR A CA 1
ATOM 581 C C . THR A 1 80 ? -12.743 1.821 18.520 1.00 93.81 80 THR A C 1
ATOM 583 O O . THR A 1 80 ? -13.149 2.953 18.776 1.00 93.81 80 THR A O 1
ATOM 586 N N . VAL A 1 81 ? -12.348 1.463 17.303 1.00 94.12 81 VAL A N 1
ATOM 587 C CA . VAL A 1 81 ? -12.432 2.301 16.106 1.00 94.12 81 VAL A CA 1
ATOM 588 C C . VAL A 1 81 ? -13.647 1.871 15.290 1.00 94.12 81 VAL A C 1
ATOM 590 O O . VAL A 1 81 ? -13.807 0.693 14.976 1.00 94.12 81 VAL A O 1
ATOM 593 N N . ALA A 1 82 ? -14.500 2.825 14.919 1.00 92.44 82 ALA A N 1
ATOM 594 C CA . ALA A 1 82 ? -15.655 2.548 14.068 1.00 92.44 82 ALA A CA 1
ATOM 595 C C . ALA A 1 82 ? -15.214 2.057 12.679 1.00 92.44 82 ALA A C 1
ATOM 597 O O . ALA A 1 82 ? -14.400 2.709 12.012 1.00 92.44 82 ALA A O 1
ATOM 598 N N . ALA A 1 83 ? -15.779 0.936 12.228 1.00 92.62 83 ALA A N 1
ATOM 599 C CA . ALA A 1 83 ? -15.543 0.398 10.897 1.00 92.62 83 ALA A CA 1
ATOM 600 C C . ALA A 1 83 ? -16.682 0.768 9.939 1.00 92.62 83 ALA A C 1
ATOM 602 O O . ALA A 1 83 ? -17.795 1.096 10.336 1.00 92.62 83 ALA A O 1
ATOM 603 N N . HIS A 1 84 ? -16.383 0.740 8.647 1.00 91.81 84 HIS A N 1
ATOM 604 C CA . HIS A 1 84 ? -17.345 0.848 7.562 1.00 91.81 84 HIS A CA 1
ATOM 605 C C . HIS A 1 84 ? -17.426 -0.495 6.856 1.00 91.81 84 HIS A C 1
ATOM 607 O O . HIS A 1 84 ? -16.411 -1.027 6.401 1.00 91.81 84 HIS A O 1
ATOM 613 N N . ARG A 1 85 ? -18.640 -1.024 6.734 1.00 90.50 85 ARG A N 1
ATOM 614 C CA . ARG A 1 85 ? -18.899 -2.279 6.037 1.00 90.50 85 ARG A CA 1
ATOM 615 C C . ARG A 1 85 ? -19.292 -2.000 4.592 1.00 90.50 85 ARG A C 1
ATOM 617 O O . ARG A 1 85 ? -20.232 -1.255 4.326 1.00 90.50 85 ARG A O 1
ATOM 624 N N . LEU A 1 86 ? -18.565 -2.602 3.662 1.00 87.06 86 LEU A N 1
ATOM 625 C CA . LEU A 1 86 ? -1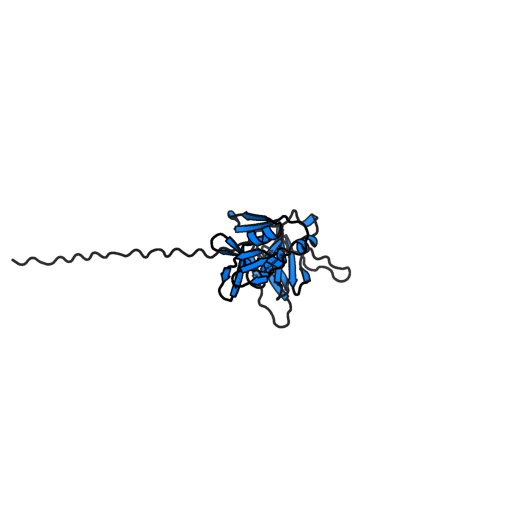8.910 -2.637 2.247 1.00 87.06 86 LEU A CA 1
ATOM 626 C C . LEU A 1 86 ? -19.671 -3.926 1.901 1.00 87.06 86 LEU A C 1
ATOM 628 O O . LEU A 1 86 ? -19.603 -4.904 2.656 1.00 87.06 86 LEU A O 1
ATOM 632 N N . PRO A 1 87 ? -20.361 -3.965 0.742 1.00 84.50 87 PRO A N 1
ATOM 633 C CA . PRO A 1 87 ? -20.871 -5.213 0.182 1.00 84.50 87 PRO A CA 1
ATOM 634 C C . PRO A 1 87 ? -19.781 -6.291 0.127 1.00 84.50 87 PRO A C 1
ATOM 636 O O . PRO A 1 87 ? -18.611 -5.991 -0.105 1.00 84.50 87 PRO A O 1
ATOM 639 N N . GLY A 1 88 ? -20.163 -7.547 0.368 1.00 83.69 88 GLY A N 1
ATOM 640 C CA . GLY A 1 88 ? -19.207 -8.655 0.476 1.00 83.69 88 GLY A CA 1
ATOM 641 C C . GLY A 1 88 ? -18.495 -8.748 1.831 1.00 83.69 88 GLY A C 1
ATOM 642 O O . GLY A 1 88 ? -17.468 -9.406 1.925 1.00 83.69 88 GLY A O 1
ATOM 643 N N . ASN A 1 89 ? -19.029 -8.105 2.880 1.00 84.25 89 ASN A N 1
ATOM 644 C CA . ASN A 1 89 ? -18.493 -8.136 4.251 1.00 84.25 89 ASN A CA 1
ATOM 645 C C . ASN A 1 89 ? -17.067 -7.587 4.406 1.00 84.25 89 ASN A C 1
ATOM 647 O O . ASN A 1 89 ? -16.394 -7.874 5.395 1.00 84.25 89 ASN A O 1
ATOM 651 N N . VAL A 1 90 ? -16.621 -6.748 3.473 1.00 90.12 90 VAL A N 1
ATOM 652 C CA . VAL A 1 90 ? -15.335 -6.062 3.592 1.00 90.12 90 VAL A CA 1
ATOM 653 C C . VAL A 1 90 ? -15.458 -4.950 4.629 1.00 90.12 90 VAL A C 1
ATOM 655 O O . VAL A 1 90 ? -16.242 -4.015 4.459 1.00 90.12 90 VAL A O 1
ATOM 658 N N . LEU A 1 91 ? -14.673 -5.045 5.701 1.00 93.00 91 LEU A N 1
ATOM 659 C CA . LEU A 1 91 ? -14.565 -4.005 6.718 1.00 93.00 91 LEU A CA 1
ATOM 660 C C . LEU A 1 91 ? -13.392 -3.087 6.400 1.00 93.00 91 LEU A C 1
ATOM 662 O O . LEU A 1 91 ? -12.257 -3.538 6.230 1.00 93.00 91 LEU A O 1
ATOM 666 N N . LEU A 1 92 ? -13.675 -1.791 6.357 1.00 94.50 92 LEU A N 1
ATOM 667 C CA . LEU A 1 92 ? -12.679 -0.744 6.219 1.00 94.50 92 LEU A CA 1
ATOM 668 C C . LEU A 1 92 ? -12.680 0.150 7.457 1.00 94.50 92 LEU A C 1
ATOM 670 O O . LEU A 1 92 ? -13.728 0.429 8.030 1.00 94.50 92 LEU A O 1
ATOM 674 N N . VAL A 1 93 ? -11.519 0.656 7.843 1.00 95.38 93 VAL A N 1
ATOM 675 C CA . VAL A 1 93 ? -11.357 1.558 8.991 1.00 95.38 93 VAL A CA 1
ATOM 676 C C . VAL A 1 93 ? -10.594 2.815 8.592 1.00 95.38 93 VAL A C 1
ATOM 678 O O . VAL A 1 93 ? -9.795 2.771 7.653 1.00 95.38 93 VAL A O 1
ATOM 681 N N . PRO A 1 94 ? -10.817 3.952 9.275 1.00 95.75 94 PRO A N 1
ATOM 682 C CA . PRO A 1 94 ? -10.087 5.180 8.985 1.00 95.75 94 PRO A CA 1
ATOM 683 C C . PRO A 1 94 ? -8.578 5.014 9.199 1.00 95.75 94 PRO A C 1
ATOM 685 O O . PRO A 1 94 ? -8.129 4.781 10.323 1.00 95.75 94 PRO A O 1
ATOM 688 N N . LEU A 1 95 ? -7.784 5.206 8.139 1.00 96.06 95 LEU A N 1
ATOM 689 C CA . LEU A 1 95 ? -6.323 5.071 8.206 1.00 96.06 95 LEU A CA 1
ATOM 690 C C . LEU A 1 95 ? -5.712 6.038 9.223 1.00 96.06 95 LEU A C 1
ATOM 692 O O . LEU A 1 95 ? -4.810 5.658 9.958 1.00 96.06 95 LEU A O 1
ATOM 696 N N . GLY A 1 96 ? -6.221 7.272 9.289 1.00 94.94 96 GLY A N 1
ATOM 697 C CA . GLY A 1 96 ? -5.745 8.277 10.242 1.00 94.94 96 GLY A CA 1
ATOM 698 C C . GLY A 1 96 ? -5.909 7.849 11.702 1.00 94.94 96 GLY A C 1
ATOM 699 O O . GLY A 1 96 ? -5.012 8.091 12.502 1.00 94.94 96 GLY A O 1
ATOM 700 N N . ALA A 1 97 ? -7.007 7.159 12.035 1.00 94.44 97 ALA A N 1
ATOM 701 C CA . ALA A 1 97 ? -7.238 6.652 13.386 1.00 94.44 97 ALA A CA 1
ATOM 702 C C . ALA A 1 97 ? -6.248 5.532 13.730 1.00 94.44 97 ALA A C 1
ATOM 704 O O . ALA A 1 97 ? -5.598 5.590 14.769 1.00 94.44 97 ALA A O 1
ATOM 705 N N . LEU A 1 98 ? -6.069 4.555 12.830 1.00 94.31 98 LEU A N 1
ATOM 706 C CA . LEU A 1 98 ? -5.078 3.498 13.037 1.00 94.31 98 LEU A CA 1
ATOM 707 C C . LEU A 1 98 ? -3.655 4.061 13.140 1.00 94.31 98 LEU A C 1
ATOM 709 O O . LEU A 1 98 ? -2.898 3.674 14.024 1.00 94.31 98 LEU A O 1
ATOM 713 N N . ALA A 1 99 ? -3.282 4.981 12.249 1.00 93.88 99 ALA A N 1
ATOM 714 C CA . ALA A 1 99 ? -1.952 5.575 12.243 1.00 93.88 99 ALA A CA 1
ATOM 715 C C . ALA A 1 99 ? -1.667 6.307 13.559 1.00 93.88 99 ALA A C 1
ATOM 717 O O . ALA A 1 99 ? -0.609 6.086 14.140 1.00 93.88 99 ALA A O 1
ATOM 718 N N . ALA A 1 100 ? -2.626 7.084 14.074 1.00 92.75 100 ALA A N 1
ATOM 719 C CA . ALA A 1 100 ? -2.488 7.765 15.358 1.00 92.75 100 ALA A CA 1
ATOM 720 C C . ALA A 1 100 ? -2.243 6.779 16.515 1.00 92.75 100 ALA A C 1
ATOM 722 O O . ALA A 1 100 ? -1.348 7.004 17.327 1.00 92.75 100 ALA A O 1
ATOM 723 N N . LEU A 1 101 ? -2.965 5.652 16.547 1.00 92.38 101 LEU A N 1
ATOM 724 C CA . LEU A 1 101 ? -2.755 4.586 17.540 1.00 92.38 101 LEU A CA 1
ATOM 725 C C . LEU A 1 101 ? -1.385 3.917 17.416 1.00 92.38 101 LEU A C 1
ATOM 727 O O . LEU A 1 101 ? -0.814 3.484 18.412 1.00 92.38 101 LEU A O 1
ATOM 731 N N . ALA A 1 102 ? -0.833 3.865 16.205 1.00 91.00 102 ALA A N 1
ATOM 732 C CA . ALA A 1 102 ? 0.529 3.408 15.960 1.00 91.00 102 ALA A CA 1
ATOM 733 C C . ALA A 1 102 ? 1.602 4.484 16.235 1.00 91.00 102 ALA A C 1
ATOM 735 O O . ALA A 1 102 ? 2.777 4.252 15.944 1.00 91.00 102 ALA A O 1
ATOM 736 N N . GLY A 1 103 ? 1.230 5.673 16.732 1.00 91.44 103 GLY A N 1
ATOM 737 C CA . GLY A 1 103 ? 2.146 6.806 16.908 1.00 91.44 103 GLY A CA 1
ATOM 738 C C . GLY A 1 103 ? 2.668 7.389 15.586 1.00 91.44 103 GLY A C 1
ATOM 739 O O . GLY A 1 103 ? 3.750 7.974 15.542 1.00 91.44 103 GLY A O 1
ATOM 740 N N . GLN A 1 104 ? 1.933 7.184 14.495 1.00 92.62 104 GLN A N 1
ATOM 741 C CA . GLN A 1 104 ? 2.248 7.622 13.136 1.00 92.62 104 GLN A CA 1
ATOM 742 C C . GLN A 1 104 ? 1.295 8.741 12.702 1.00 92.62 104 GLN A C 1
ATOM 744 O O . GLN A 1 104 ? 0.210 8.922 13.255 1.00 92.62 104 GLN A O 1
ATOM 749 N N . THR A 1 105 ? 1.688 9.493 11.680 1.00 93.56 105 THR A N 1
ATOM 750 C CA . THR A 1 105 ? 0.881 10.574 11.108 1.00 93.56 105 THR A CA 1
ATOM 751 C C . THR A 1 105 ? 0.504 10.257 9.670 1.00 93.56 105 THR A C 1
ATOM 753 O O . THR A 1 105 ? 1.210 9.532 8.972 1.00 93.56 105 THR A O 1
ATOM 756 N N . VAL A 1 106 ? -0.630 10.799 9.221 1.00 95.50 106 VAL A N 1
ATOM 757 C CA . VAL A 1 106 ? -1.089 10.702 7.832 1.00 95.50 106 VAL A CA 1
ATOM 758 C C . VAL A 1 106 ? -1.209 12.109 7.276 1.00 95.50 106 VAL A C 1
ATOM 760 O O . VAL A 1 106 ? -2.005 12.905 7.768 1.00 95.50 106 VAL A O 1
ATOM 763 N N . SER A 1 107 ? -0.437 12.413 6.239 1.00 95.00 107 SER A N 1
ATOM 764 C CA . SER A 1 107 ? -0.605 13.635 5.447 1.00 95.00 107 SER A CA 1
ATOM 765 C C . SER A 1 107 ? -1.400 13.336 4.179 1.00 95.00 107 SER A C 1
ATOM 767 O O . SER A 1 107 ? -1.295 12.243 3.622 1.00 95.00 107 SER A O 1
ATOM 769 N N . TRP A 1 108 ? -2.206 14.296 3.723 1.00 93.38 108 TRP A N 1
ATOM 770 C CA . TRP A 1 108 ? -3.014 14.184 2.508 1.00 93.38 108 TRP A CA 1
ATOM 771 C C . TRP A 1 108 ? -2.605 15.249 1.494 1.00 93.38 108 TRP A C 1
ATOM 773 O O . TRP A 1 108 ? -2.572 16.436 1.812 1.00 93.38 108 TRP A O 1
ATOM 783 N N . ASN A 1 109 ? -2.343 14.830 0.261 1.00 90.94 109 ASN A N 1
ATOM 784 C CA . ASN A 1 109 ? -2.182 15.706 -0.888 1.00 90.94 109 ASN A CA 1
ATOM 785 C C . ASN A 1 109 ? -3.400 15.550 -1.805 1.00 90.94 109 ASN A C 1
ATOM 787 O O . ASN A 1 109 ? -3.553 14.538 -2.491 1.00 90.94 109 ASN A O 1
ATOM 791 N N . ALA A 1 110 ? -4.259 16.570 -1.827 1.00 86.25 110 ALA A N 1
ATOM 792 C CA . ALA A 1 110 ? -5.484 16.560 -2.620 1.00 86.25 110 ALA A CA 1
ATOM 793 C C . ALA A 1 110 ? -5.227 16.614 -4.134 1.00 86.25 110 ALA A C 1
ATOM 795 O O . ALA A 1 110 ? -5.980 16.000 -4.888 1.00 86.25 110 ALA A O 1
ATOM 796 N N . ALA A 1 111 ? -4.162 17.295 -4.573 1.00 85.62 111 ALA A N 1
ATOM 797 C CA . ALA A 1 111 ? -3.835 17.441 -5.991 1.00 85.62 111 ALA A CA 1
ATOM 798 C C . ALA A 1 111 ? -3.454 16.098 -6.627 1.00 85.62 111 ALA A C 1
ATOM 800 O O . ALA A 1 111 ? -3.828 15.817 -7.761 1.00 85.62 111 ALA A O 1
ATOM 801 N N . THR A 1 112 ? -2.754 15.246 -5.876 1.00 84.56 112 THR A N 1
ATOM 802 C CA . THR A 1 112 ? -2.346 13.911 -6.336 1.00 84.56 112 THR A CA 1
ATOM 803 C C . THR A 1 112 ? -3.199 12.783 -5.768 1.00 84.56 112 THR A C 1
ATOM 805 O O . THR A 1 112 ? -2.916 11.625 -6.053 1.00 84.56 112 THR A O 1
ATOM 808 N N . ARG A 1 113 ? -4.229 13.094 -4.965 1.00 88.38 113 ARG A N 1
ATOM 809 C CA . ARG A 1 113 ? -5.048 12.120 -4.215 1.00 88.38 113 ARG A CA 1
ATOM 810 C C . ARG A 1 113 ? -4.198 11.097 -3.453 1.00 88.38 113 ARG A C 1
ATOM 812 O O . ARG A 1 113 ? -4.493 9.901 -3.432 1.00 88.38 113 ARG A O 1
ATOM 819 N N . ARG A 1 114 ? -3.120 11.583 -2.836 1.00 91.31 114 ARG A N 1
ATOM 820 C CA . ARG A 1 114 ? -2.117 10.762 -2.156 1.00 91.31 114 ARG A CA 1
ATOM 821 C C . ARG A 1 114 ? -2.188 10.963 -0.652 1.00 91.31 114 ARG A C 1
ATOM 823 O O . ARG A 1 114 ? -2.059 12.087 -0.174 1.00 91.31 114 ARG A O 1
ATOM 830 N N . ALA A 1 115 ? -2.294 9.873 0.094 1.00 95.25 115 ALA A N 1
ATOM 831 C CA . ALA A 1 115 ? -1.998 9.855 1.516 1.00 95.25 115 ALA A CA 1
ATOM 832 C C . ALA A 1 115 ? -0.581 9.348 1.762 1.00 95.25 115 ALA A C 1
ATOM 834 O O . ALA A 1 115 ? -0.132 8.405 1.113 1.00 95.25 115 ALA A O 1
ATOM 835 N N . THR A 1 116 ? 0.120 9.943 2.718 1.00 95.19 116 THR A N 1
ATOM 836 C CA . THR A 1 116 ? 1.459 9.509 3.117 1.00 95.19 116 THR A CA 1
ATOM 837 C C . THR A 1 116 ? 1.500 9.316 4.622 1.00 95.19 116 THR A C 1
ATOM 839 O O . THR A 1 116 ? 1.321 10.271 5.379 1.00 95.19 116 THR A O 1
ATOM 842 N N . VAL A 1 117 ? 1.734 8.072 5.030 1.00 94.88 117 VAL A N 1
ATOM 843 C CA . VAL A 1 117 ? 1.963 7.660 6.410 1.00 94.88 117 VAL A CA 1
ATOM 844 C C . VAL A 1 117 ? 3.444 7.828 6.738 1.00 94.88 117 VAL A C 1
ATOM 846 O O . VAL A 1 117 ? 4.306 7.342 5.999 1.00 94.88 117 VAL A O 1
ATOM 849 N N . SER A 1 118 ? 3.753 8.518 7.830 1.00 91.56 118 SER A N 1
ATOM 850 C CA . SER A 1 118 ? 5.123 8.756 8.295 1.00 91.56 118 SER A CA 1
ATOM 851 C C . SER A 1 118 ? 5.203 8.781 9.829 1.00 91.56 118 SER A C 1
ATOM 853 O O . SER A 1 118 ? 4.194 8.690 10.525 1.00 91.56 118 SER A O 1
ATOM 855 N N . GLY A 1 119 ? 6.419 8.860 10.380 1.00 84.88 119 GLY A N 1
ATOM 856 C CA . GLY A 1 119 ? 6.629 8.864 11.834 1.00 84.88 119 GLY A CA 1
ATOM 857 C C . GLY A 1 119 ? 6.478 7.485 12.494 1.00 84.88 119 GLY A C 1
ATOM 858 O O . GLY A 1 119 ? 6.501 6.460 11.804 1.00 84.88 119 GLY A O 1
ATOM 859 N N . GLY A 1 120 ? 6.408 7.465 13.833 1.00 71.56 120 GLY A N 1
ATOM 860 C CA . GLY A 1 120 ? 6.390 6.270 14.699 1.00 71.56 120 GLY A CA 1
ATOM 861 C C . GLY A 1 120 ? 7.760 5.863 15.269 1.00 71.56 120 GLY A C 1
ATOM 862 O O . GLY A 1 120 ? 8.804 6.170 14.687 1.00 71.56 120 GLY A O 1
ATOM 863 N N . ILE A 1 121 ? 7.771 5.143 16.395 1.00 59.31 121 ILE A N 1
ATOM 864 C CA . ILE A 1 121 ? 8.973 4.563 17.027 1.00 59.31 121 ILE A CA 1
ATOM 865 C C . ILE A 1 121 ? 8.722 3.060 17.261 1.00 59.31 121 ILE A C 1
ATOM 867 O O . ILE A 1 121 ? 7.657 2.695 17.742 1.00 59.31 121 ILE A O 1
ATOM 871 N N . GLY A 1 122 ? 9.682 2.191 16.906 1.00 56.62 122 GLY A N 1
ATOM 872 C CA . GLY A 1 122 ? 9.550 0.719 16.972 1.00 56.62 122 GLY A CA 1
ATOM 873 C C . GLY A 1 122 ? 8.890 0.104 15.724 1.00 56.62 122 GLY A C 1
ATOM 874 O O . GLY A 1 122 ? 7.954 0.673 15.171 1.00 56.62 122 GLY A O 1
ATOM 875 N N . SER A 1 123 ? 9.400 -1.018 15.189 1.00 53.66 123 SER A N 1
ATOM 876 C CA . SER A 1 123 ? 8.991 -1.479 13.846 1.00 53.66 123 SER A CA 1
ATOM 877 C C . SER A 1 123 ? 8.829 -2.988 13.659 1.00 53.66 123 SER A C 1
ATOM 879 O O . SER A 1 123 ? 9.817 -3.716 13.580 1.00 53.66 123 SER A O 1
ATOM 881 N N . ARG A 1 124 ? 7.579 -3.418 13.432 1.00 76.12 124 ARG A N 1
ATOM 882 C CA . ARG A 1 124 ? 7.233 -4.687 12.757 1.00 76.12 124 ARG A CA 1
ATOM 883 C C . ARG A 1 124 ? 6.374 -4.531 11.487 1.00 76.12 124 ARG A C 1
ATOM 885 O O . ARG A 1 124 ? 6.269 -5.485 10.733 1.00 76.12 124 ARG A O 1
ATOM 892 N N . GLY A 1 125 ? 5.775 -3.366 11.230 1.00 84.44 125 GLY A N 1
ATOM 893 C CA . GLY A 1 125 ? 4.905 -3.150 10.062 1.00 84.44 125 GLY A CA 1
ATOM 894 C C . GLY A 1 125 ? 5.657 -2.866 8.752 1.00 84.44 125 GLY A C 1
ATOM 895 O O . GLY A 1 125 ? 6.707 -3.446 8.477 1.00 84.44 125 GLY A O 1
ATOM 896 N N . TRP A 1 126 ? 5.176 -1.898 7.966 1.00 91.88 126 TRP A N 1
ATOM 897 C CA . TRP A 1 126 ? 5.764 -1.437 6.696 1.00 91.88 126 TRP A CA 1
ATOM 898 C C . TRP A 1 126 ? 7.249 -1.056 6.806 1.00 91.88 126 TRP A C 1
ATOM 900 O O . TRP A 1 126 ? 8.008 -1.133 5.844 1.00 91.88 126 TRP A O 1
ATOM 910 N N . ARG A 1 127 ? 7.695 -0.681 8.006 1.00 90.69 127 ARG A N 1
ATOM 911 C CA . ARG A 1 127 ? 9.097 -0.385 8.307 1.00 90.69 127 ARG A CA 1
ATOM 912 C C . ARG A 1 127 ? 10.032 -1.585 8.131 1.00 90.69 127 ARG A C 1
ATOM 914 O O . ARG A 1 127 ? 11.198 -1.366 7.823 1.00 90.69 127 ARG A O 1
ATOM 921 N N . LEU A 1 128 ? 9.546 -2.826 8.266 1.00 89.19 128 LEU A N 1
ATOM 922 C CA . LEU A 1 128 ? 10.341 -4.009 7.911 1.00 89.19 128 LEU A CA 1
ATOM 923 C C . LEU A 1 128 ? 10.653 -4.041 6.411 1.00 89.19 128 LEU A C 1
ATOM 925 O O . LEU A 1 128 ? 11.769 -4.384 6.038 1.00 89.19 128 LEU A O 1
ATOM 929 N N . ALA A 1 129 ? 9.703 -3.636 5.562 1.00 90.75 129 ALA A N 1
ATOM 930 C CA . ALA A 1 129 ? 9.940 -3.486 4.127 1.00 90.75 129 ALA A CA 1
ATOM 931 C C . ALA A 1 129 ? 10.923 -2.343 3.843 1.00 90.75 129 ALA A C 1
ATOM 933 O O . ALA A 1 129 ? 11.870 -2.521 3.082 1.00 90.75 129 ALA A O 1
ATOM 934 N N . LEU A 1 130 ? 10.762 -1.198 4.516 1.00 89.44 130 LEU A N 1
ATOM 935 C CA . LEU A 1 130 ? 11.678 -0.064 4.358 1.00 89.44 130 LEU A CA 1
ATOM 936 C C . LEU A 1 130 ? 13.126 -0.433 4.719 1.00 89.44 130 LEU A C 1
ATOM 938 O O . LEU A 1 130 ? 14.044 -0.055 3.999 1.00 89.44 130 LEU A O 1
ATOM 942 N N . ALA A 1 131 ? 13.331 -1.190 5.801 1.00 88.88 131 ALA A N 1
ATOM 943 C CA . ALA A 1 131 ? 14.657 -1.591 6.274 1.00 88.88 131 ALA A CA 1
ATOM 944 C C . ALA A 1 131 ? 15.423 -2.496 5.291 1.00 88.88 131 ALA A C 1
ATOM 946 O O . ALA A 1 131 ? 16.640 -2.630 5.406 1.00 88.88 131 ALA A O 1
ATOM 947 N N . GLN A 1 132 ? 14.736 -3.107 4.322 1.00 87.75 132 GLN A N 1
ATOM 948 C CA . GLN A 1 132 ? 15.381 -3.900 3.276 1.00 87.75 132 GLN A CA 1
ATOM 949 C C . GLN A 1 132 ? 15.918 -3.055 2.113 1.00 87.75 132 GLN A C 1
ATOM 951 O O . GLN A 1 132 ? 16.688 -3.562 1.293 1.00 87.75 132 GLN A O 1
ATOM 956 N N . LEU A 1 133 ? 15.541 -1.776 2.019 1.00 84.75 133 LEU A N 1
ATOM 957 C CA . LEU A 1 133 ? 16.066 -0.887 0.990 1.00 84.75 133 LEU A CA 1
ATOM 958 C C . LEU A 1 133 ? 17.463 -0.370 1.361 1.00 84.75 133 LEU A C 1
ATOM 960 O O . LEU A 1 133 ? 17.691 0.049 2.498 1.00 84.75 133 LEU A O 1
ATOM 964 N N . PRO A 1 134 ? 18.398 -0.307 0.398 1.00 80.31 134 PRO A N 1
ATOM 965 C CA . PRO A 1 134 ? 19.624 0.458 0.570 1.00 80.31 134 PRO A CA 1
ATOM 966 C C . PRO A 1 134 ? 19.297 1.932 0.844 1.00 80.31 134 PRO A C 1
ATOM 968 O O . PRO A 1 134 ? 18.541 2.549 0.094 1.00 80.31 134 PRO A O 1
ATOM 971 N N . ALA A 1 135 ? 19.911 2.523 1.874 1.00 77.88 135 ALA A N 1
ATOM 972 C CA . ALA A 1 135 ? 19.661 3.918 2.253 1.00 77.88 135 ALA A CA 1
ATOM 973 C C . ALA A 1 135 ? 19.878 4.904 1.087 1.00 77.88 135 ALA A C 1
ATOM 975 O O . ALA A 1 135 ? 19.125 5.864 0.938 1.00 77.88 135 ALA A O 1
ATOM 976 N N . ILE A 1 136 ? 20.853 4.619 0.214 1.00 72.31 136 ILE A N 1
ATOM 977 C CA . ILE A 1 136 ? 21.167 5.425 -0.976 1.00 72.31 136 ILE A CA 1
ATOM 978 C C . ILE A 1 136 ? 20.017 5.500 -1.991 1.00 72.31 136 ILE A C 1
ATOM 980 O O . ILE A 1 136 ? 19.962 6.429 -2.787 1.00 72.31 136 ILE A O 1
ATOM 984 N N . SER A 1 137 ? 19.081 4.548 -1.974 1.00 76.44 137 SER A N 1
ATOM 985 C CA . SER A 1 137 ? 17.951 4.541 -2.904 1.00 76.44 137 SER A CA 1
ATOM 986 C C . SER A 1 137 ? 16.848 5.521 -2.489 1.00 76.44 137 SER A C 1
ATOM 988 O O . SER A 1 137 ? 16.135 6.026 -3.351 1.00 76.44 137 SER A O 1
ATOM 990 N N . LEU A 1 138 ? 16.715 5.832 -1.195 1.00 77.81 138 LEU A N 1
ATOM 991 C CA . LEU A 1 138 ? 15.580 6.586 -0.643 1.00 77.81 138 LEU A CA 1
ATOM 992 C C . LEU A 1 138 ? 15.366 7.985 -1.259 1.00 77.81 138 LEU A C 1
ATOM 994 O O . LEU A 1 138 ? 14.209 8.319 -1.520 1.00 77.81 138 LEU A O 1
ATOM 998 N N . PRO A 1 139 ? 16.407 8.793 -1.551 1.00 80.38 139 PRO A N 1
ATOM 999 C CA . PRO A 1 139 ? 16.216 10.117 -2.151 1.00 80.38 139 PRO A CA 1
ATOM 1000 C C . PRO A 1 139 ? 15.640 10.080 -3.573 1.00 80.38 139 PRO A C 1
ATOM 1002 O O . PRO A 1 139 ? 15.075 11.067 -4.028 1.00 80.38 139 PRO A O 1
ATOM 1005 N N . SER A 1 140 ? 15.774 8.956 -4.283 1.00 81.75 140 SER A N 1
ATOM 1006 C CA . SER A 1 140 ? 15.301 8.790 -5.667 1.00 81.75 140 SER A CA 1
ATOM 1007 C C . SER A 1 140 ? 13.881 8.219 -5.760 1.00 81.75 140 SER A C 1
ATOM 1009 O O . SER A 1 140 ? 13.450 7.820 -6.843 1.00 81.75 140 SER A O 1
ATOM 1011 N N . ALA A 1 141 ? 13.166 8.124 -4.634 1.00 89.19 141 ALA A N 1
ATOM 1012 C CA . ALA A 1 141 ? 11.840 7.528 -4.585 1.00 89.19 141 ALA A CA 1
ATOM 1013 C C . ALA A 1 141 ? 10.843 8.296 -5.465 1.00 89.19 141 ALA A C 1
ATOM 1015 O O . ALA A 1 141 ? 10.589 9.486 -5.267 1.00 89.19 141 ALA A O 1
ATOM 1016 N N . TYR A 1 142 ? 10.215 7.593 -6.402 1.00 90.56 142 TYR A N 1
ATOM 1017 C CA . TYR A 1 142 ? 9.064 8.108 -7.121 1.00 90.56 142 TYR A CA 1
ATOM 1018 C C . TYR A 1 142 ? 7.861 8.169 -6.178 1.00 90.56 142 TYR A C 1
ATOM 1020 O O . TYR A 1 142 ? 7.473 7.173 -5.569 1.00 90.56 142 TYR A O 1
ATOM 1028 N N . THR A 1 143 ? 7.254 9.350 -6.069 1.00 86.62 143 THR A N 1
ATOM 1029 C CA . THR A 1 143 ? 6.093 9.576 -5.193 1.00 86.62 143 THR A CA 1
ATOM 1030 C C . THR A 1 143 ? 4.858 10.066 -5.953 1.00 86.62 143 THR A C 1
ATOM 1032 O O . THR A 1 143 ? 3.869 10.459 -5.335 1.00 86.62 143 THR A O 1
ATOM 1035 N N . GLY A 1 144 ? 4.902 10.084 -7.287 1.00 86.88 144 GLY A N 1
ATOM 1036 C CA . GLY A 1 144 ? 3.773 10.518 -8.105 1.00 86.88 144 GLY A CA 1
ATOM 1037 C C . GLY A 1 144 ? 2.638 9.484 -8.183 1.00 86.88 144 GLY A C 1
ATOM 1038 O O . GLY A 1 144 ? 2.733 8.410 -7.588 1.00 86.88 144 GLY A O 1
ATOM 1039 N N . PRO A 1 145 ? 1.551 9.814 -8.903 1.00 88.12 145 PRO A N 1
ATOM 1040 C CA . PRO A 1 145 ? 0.431 8.902 -9.129 1.00 88.12 145 PRO A CA 1
ATOM 1041 C C . PRO A 1 145 ? 0.872 7.603 -9.812 1.00 88.12 145 PRO A C 1
ATOM 1043 O O . PRO A 1 145 ? 1.710 7.626 -10.710 1.00 88.12 145 PRO A O 1
ATOM 1046 N N . LEU A 1 146 ? 0.276 6.475 -9.440 1.00 89.94 146 LEU A N 1
ATOM 1047 C CA . LEU A 1 146 ? 0.591 5.173 -10.032 1.00 89.94 146 LEU A CA 1
ATOM 1048 C C . LEU A 1 146 ? -0.627 4.267 -10.030 1.00 89.94 146 LEU A C 1
ATOM 1050 O O . LEU A 1 146 ? -1.371 4.259 -9.068 1.00 89.94 146 LEU A O 1
ATOM 1054 N N . THR A 1 147 ? -0.787 3.447 -11.055 1.00 91.00 147 THR A N 1
ATOM 1055 C CA . THR A 1 147 ? -1.815 2.400 -11.080 1.00 91.00 147 THR A CA 1
ATOM 1056 C C . THR A 1 147 ? -1.152 1.043 -10.922 1.00 91.00 147 THR A C 1
ATOM 1058 O O . THR A 1 147 ? -0.015 0.841 -11.358 1.00 91.00 147 THR A O 1
ATOM 1061 N N . ALA A 1 148 ? -1.856 0.096 -10.312 1.00 92.81 148 ALA A N 1
ATOM 1062 C CA . ALA A 1 148 ? -1.401 -1.283 -10.205 1.00 92.81 148 ALA A CA 1
ATOM 1063 C C . ALA A 1 148 ? -2.441 -2.223 -10.815 1.00 92.81 148 ALA A C 1
ATOM 1065 O O . ALA A 1 148 ? -3.608 -2.225 -10.423 1.00 92.81 148 ALA A O 1
ATOM 1066 N N . ARG A 1 149 ? -2.014 -3.045 -11.775 1.00 93.56 149 ARG A N 1
ATOM 1067 C CA . ARG A 1 149 ? -2.843 -4.059 -12.428 1.00 93.56 149 ARG A CA 1
ATOM 1068 C C . ARG A 1 149 ? -2.266 -5.439 -12.190 1.00 93.56 149 ARG A C 1
ATOM 1070 O O . ARG A 1 149 ? -1.061 -5.650 -12.270 1.00 93.56 149 ARG A O 1
ATOM 1077 N N . TRP A 1 150 ? -3.152 -6.385 -11.949 1.00 90.31 150 TRP A N 1
ATOM 1078 C CA . TRP A 1 150 ? -2.806 -7.738 -11.579 1.00 90.31 150 TRP A CA 1
ATOM 1079 C C . TRP A 1 150 ? -3.117 -8.670 -12.741 1.00 90.31 150 TRP A C 1
ATOM 1081 O O . TRP A 1 150 ? -4.141 -8.518 -13.409 1.00 90.31 150 TRP A O 1
ATOM 1091 N N . GLY A 1 151 ? -2.214 -9.607 -12.994 1.00 90.06 151 GLY A N 1
ATOM 1092 C CA . GLY A 1 151 ? -2.424 -10.689 -13.939 1.00 90.06 151 GLY A CA 1
ATOM 1093 C C . GLY A 1 151 ? -3.458 -11.685 -13.423 1.00 90.06 151 GLY A C 1
ATOM 1094 O O . GLY A 1 151 ? -3.744 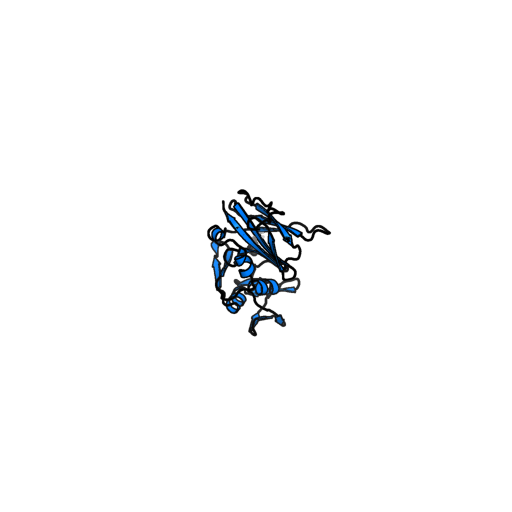-11.752 -12.225 1.00 90.06 151 GLY A O 1
ATOM 1095 N N . ALA A 1 152 ? -4.003 -12.474 -14.346 1.00 90.88 152 ALA A N 1
ATOM 1096 C CA . ALA A 1 152 ? -4.850 -13.598 -13.986 1.00 90.88 152 ALA A CA 1
ATOM 1097 C C . ALA A 1 152 ? -4.026 -14.639 -13.204 1.00 90.88 152 ALA A C 1
ATOM 1099 O O . ALA A 1 152 ? -2.873 -14.892 -13.559 1.00 90.88 152 ALA A O 1
ATOM 1100 N N . PRO A 1 153 ? -4.583 -15.236 -12.138 1.00 89.69 153 PRO A N 1
ATOM 1101 C CA . PRO A 1 153 ? -3.925 -16.335 -11.456 1.00 89.69 153 PRO A CA 1
ATOM 1102 C C . PRO A 1 153 ? -3.920 -17.578 -12.345 1.00 89.69 153 PRO A C 1
ATOM 1104 O O . PRO A 1 153 ? -4.958 -17.991 -12.859 1.00 89.69 153 PRO A O 1
ATOM 1107 N N . GLU A 1 154 ? -2.754 -18.197 -12.472 1.00 91.62 154 GLU A N 1
ATOM 1108 C CA . GLU A 1 154 ? -2.587 -19.468 -13.169 1.00 91.62 154 GLU A CA 1
ATOM 1109 C C . GLU A 1 154 ? -2.616 -20.628 -12.164 1.00 91.62 154 GLU A C 1
ATOM 1111 O O . GLU A 1 154 ? -2.142 -20.519 -11.026 1.00 91.62 154 GLU A O 1
ATOM 1116 N N . SER A 1 155 ? -3.221 -21.751 -12.558 1.00 92.50 155 SER A N 1
ATOM 1117 C CA . SER A 1 155 ? -3.290 -22.938 -11.701 1.00 92.50 155 SER A CA 1
ATOM 1118 C C . SER A 1 155 ? -1.890 -23.502 -11.453 1.00 92.50 155 SER A C 1
ATOM 1120 O O . SER A 1 155 ? -1.071 -23.554 -12.363 1.00 92.50 155 SER A O 1
ATOM 1122 N N . GLY A 1 156 ? -1.599 -23.908 -10.215 1.00 92.19 156 GLY A N 1
ATOM 1123 C CA . GLY A 1 156 ? -0.277 -24.415 -9.823 1.00 92.19 156 GLY A CA 1
ATOM 1124 C C . GLY A 1 156 ? 0.827 -23.354 -9.710 1.00 92.19 156 GLY A C 1
ATOM 1125 O O . GLY A 1 156 ? 1.894 -23.664 -9.186 1.00 92.19 156 GLY A O 1
ATOM 1126 N N . VAL A 1 157 ? 0.583 -22.104 -10.120 1.00 94.12 157 VAL A N 1
ATOM 1127 C CA . VAL A 1 157 ? 1.559 -21.012 -10.004 1.00 94.12 157 VAL A CA 1
ATOM 1128 C C . VAL A 1 157 ? 1.322 -20.252 -8.687 1.00 94.12 157 VAL A C 1
ATOM 1130 O O . VAL A 1 157 ? 0.218 -19.746 -8.447 1.00 94.12 157 VAL A O 1
ATOM 1133 N N . PRO A 1 158 ? 2.324 -20.171 -7.786 1.00 93.88 158 PRO A N 1
ATOM 1134 C CA . PRO A 1 158 ? 2.169 -19.513 -6.484 1.00 93.88 158 PRO A CA 1
ATOM 1135 C C . PRO A 1 158 ? 2.243 -17.982 -6.575 1.00 93.88 158 PRO A C 1
ATOM 1137 O O . PRO A 1 158 ? 1.948 -17.278 -5.609 1.00 93.88 158 PRO A O 1
ATOM 1140 N N . THR A 1 159 ? 2.634 -17.447 -7.728 1.00 95.38 159 THR A N 1
ATOM 1141 C CA . THR A 1 159 ? 2.772 -16.015 -7.974 1.00 95.38 159 THR A CA 1
ATOM 1142 C C . THR A 1 159 ? 1.784 -15.525 -9.025 1.00 95.38 159 THR A C 1
ATOM 1144 O O . THR A 1 159 ? 1.227 -16.291 -9.806 1.00 95.38 159 THR A O 1
ATOM 1147 N N . VAL A 1 160 ? 1.557 -14.217 -9.031 1.00 95.19 160 VAL A N 1
ATOM 1148 C CA . VAL A 1 160 ? 0.826 -13.503 -10.078 1.00 95.19 160 VAL A CA 1
ATOM 1149 C C . VAL A 1 160 ? 1.663 -12.330 -10.556 1.00 95.19 160 VAL A C 1
ATOM 1151 O O . VAL A 1 160 ? 2.413 -11.735 -9.778 1.00 95.19 160 VAL A O 1
ATOM 1154 N N . ALA A 1 161 ? 1.532 -11.977 -11.831 1.00 95.31 161 ALA A N 1
ATOM 1155 C CA . ALA A 1 161 ? 2.144 -10.767 -12.357 1.00 95.31 161 ALA A CA 1
ATOM 1156 C C . ALA A 1 161 ? 1.473 -9.529 -11.740 1.00 95.31 161 ALA A C 1
ATOM 1158 O O . ALA A 1 161 ? 0.250 -9.405 -11.776 1.00 95.31 161 ALA A O 1
ATOM 1159 N N . LEU A 1 162 ? 2.255 -8.598 -11.199 1.00 95.94 162 LEU A N 1
ATOM 1160 C CA . LEU A 1 162 ? 1.787 -7.285 -10.764 1.00 95.94 162 LEU A CA 1
ATOM 1161 C C . LEU A 1 162 ? 2.490 -6.216 -11.602 1.00 95.94 162 LEU A C 1
ATOM 1163 O O . LEU A 1 162 ? 3.704 -6.033 -11.509 1.00 95.94 162 LEU A O 1
ATOM 1167 N N . THR A 1 163 ? 1.721 -5.529 -12.441 1.00 96.25 163 THR A N 1
ATOM 1168 C CA . THR A 1 163 ? 2.179 -4.428 -13.290 1.00 96.25 163 THR A CA 1
ATOM 1169 C C . THR A 1 163 ? 1.886 -3.104 -12.603 1.00 96.25 163 THR A C 1
ATOM 1171 O O . THR A 1 163 ? 0.723 -2.776 -12.374 1.00 96.25 163 THR A O 1
ATOM 1174 N N . VAL A 1 164 ? 2.919 -2.316 -12.321 1.00 95.06 164 VAL A N 1
ATOM 1175 C CA . VAL A 1 164 ? 2.779 -0.927 -11.865 1.00 95.06 164 VAL A CA 1
ATOM 1176 C C . VAL A 1 164 ? 3.004 0.001 -13.049 1.00 95.06 164 VAL A C 1
ATOM 1178 O O . VAL A 1 164 ? 3.978 -0.170 -13.780 1.00 95.06 164 VAL A O 1
ATOM 1181 N N . THR A 1 165 ? 2.112 0.971 -13.237 1.00 94.94 165 THR A N 1
ATOM 1182 C CA . THR A 1 165 ? 2.193 1.976 -14.304 1.00 94.94 165 THR A CA 1
ATOM 1183 C C . THR A 1 165 ? 2.228 3.371 -13.704 1.00 94.94 165 THR A C 1
ATOM 1185 O O . THR A 1 165 ? 1.434 3.678 -12.817 1.00 94.94 165 THR A O 1
ATOM 1188 N N . ALA A 1 166 ? 3.112 4.227 -14.208 1.00 93.00 166 ALA A N 1
ATOM 1189 C CA . ALA A 1 166 ? 3.249 5.612 -13.783 1.00 93.00 166 ALA A CA 1
ATOM 1190 C C . ALA A 1 166 ? 3.258 6.568 -14.992 1.00 93.00 166 ALA A C 1
ATOM 1192 O O . ALA A 1 166 ? 3.729 6.205 -16.073 1.00 93.00 166 ALA A O 1
ATOM 1193 N N . PRO A 1 167 ? 2.798 7.823 -14.823 1.00 92.12 167 PRO A N 1
ATOM 1194 C CA . PRO A 1 167 ? 2.927 8.855 -15.850 1.00 92.12 167 PRO A CA 1
ATOM 1195 C C . PRO A 1 167 ? 4.377 9.149 -16.252 1.00 92.12 167 PRO A C 1
ATOM 1197 O O . PRO A 1 167 ? 4.630 9.542 -17.385 1.00 92.12 167 PRO A O 1
ATOM 1200 N N . GLN A 1 168 ? 5.334 8.961 -15.341 1.00 92.38 168 GLN A N 1
ATOM 1201 C CA . GLN A 1 168 ? 6.761 9.159 -15.605 1.00 92.38 168 GLN A CA 1
ATOM 1202 C C . GLN A 1 168 ? 7.451 7.837 -15.942 1.00 92.38 168 GLN A C 1
ATOM 1204 O O . GLN A 1 168 ? 7.043 6.775 -15.473 1.00 92.38 168 GLN A O 1
ATOM 1209 N N . ALA A 1 169 ? 8.516 7.922 -16.738 1.00 93.75 169 ALA A N 1
ATOM 1210 C CA . ALA A 1 169 ? 9.388 6.794 -17.023 1.00 93.75 169 ALA A CA 1
ATOM 1211 C C . ALA A 1 169 ? 10.034 6.285 -15.726 1.00 93.75 169 ALA A C 1
ATOM 1213 O O . ALA A 1 169 ? 10.633 7.053 -14.970 1.00 93.75 169 ALA A O 1
ATOM 1214 N N . LEU A 1 170 ? 9.923 4.984 -15.475 1.00 94.00 170 LEU A N 1
ATOM 1215 C CA . LEU A 1 170 ? 10.458 4.332 -14.288 1.00 94.00 170 LEU A CA 1
ATOM 1216 C C . LEU A 1 170 ? 11.840 3.756 -14.584 1.00 94.00 170 LEU A C 1
ATOM 1218 O O . LEU A 1 170 ? 12.064 3.129 -15.622 1.00 94.00 170 LEU A O 1
ATOM 1222 N N . ASN A 1 171 ? 12.771 3.916 -13.651 1.00 92.75 171 ASN A N 1
ATOM 1223 C CA . ASN A 1 171 ? 14.104 3.335 -13.749 1.00 92.75 171 ASN A CA 1
ATOM 1224 C C . ASN A 1 171 ? 14.185 1.997 -13.000 1.00 92.75 171 ASN A C 1
ATOM 1226 O O . ASN A 1 171 ? 14.561 0.979 -13.585 1.00 92.75 171 ASN A O 1
ATOM 1230 N N . ALA A 1 172 ? 13.763 1.970 -11.734 1.00 92.81 172 ALA A N 1
ATOM 1231 C CA . ALA A 1 172 ? 13.784 0.782 -10.885 1.00 92.81 172 ALA A CA 1
ATOM 1232 C C . ALA A 1 172 ? 12.420 0.505 -10.243 1.00 92.81 172 ALA A C 1
ATOM 1234 O O . ALA A 1 172 ? 11.631 1.420 -9.996 1.00 92.81 172 ALA A O 1
ATOM 1235 N N . LEU A 1 173 ? 12.180 -0.769 -9.935 1.00 95.25 173 LEU A N 1
ATOM 1236 C CA . LEU A 1 173 ? 11.014 -1.238 -9.194 1.00 95.25 173 LEU A CA 1
ATOM 1237 C C . LEU A 1 173 ? 11.444 -2.352 -8.247 1.00 95.25 173 LEU A C 1
ATOM 1239 O O . LEU A 1 173 ? 12.040 -3.340 -8.675 1.00 95.25 173 LEU A O 1
ATOM 1243 N N . THR A 1 174 ? 11.081 -2.210 -6.980 1.00 95.56 174 THR A N 1
ATOM 1244 C CA . THR A 1 174 ? 11.207 -3.245 -5.956 1.00 95.56 174 THR A CA 1
ATOM 1245 C C . THR A 1 174 ? 9.858 -3.401 -5.270 1.00 95.56 174 THR A C 1
ATOM 1247 O O . THR A 1 174 ? 9.249 -2.415 -4.868 1.00 95.56 174 THR A O 1
ATOM 1250 N N . MET A 1 175 ? 9.377 -4.628 -5.127 1.00 96.31 175 MET A N 1
ATOM 1251 C CA . MET A 1 175 ? 8.140 -4.951 -4.424 1.00 96.31 175 MET A CA 1
ATOM 1252 C C . MET A 1 175 ? 8.443 -5.737 -3.157 1.00 96.31 175 MET A C 1
ATOM 1254 O O . MET A 1 175 ? 9.269 -6.647 -3.165 1.00 96.31 175 MET A O 1
ATOM 1258 N N . PHE A 1 176 ? 7.730 -5.394 -2.094 1.00 96.44 176 PHE A N 1
ATOM 1259 C CA . PHE A 1 176 ? 7.769 -6.026 -0.786 1.00 96.44 176 PHE A CA 1
ATOM 1260 C C . PHE A 1 176 ? 6.401 -6.620 -0.507 1.00 96.44 176 PHE A C 1
ATOM 1262 O O . PHE A 1 176 ? 5.420 -5.883 -0.424 1.00 96.44 176 PHE A O 1
ATOM 1269 N N . SER A 1 177 ? 6.329 -7.935 -0.368 1.00 96.38 177 SER A N 1
ATOM 1270 C CA . SER A 1 177 ? 5.070 -8.660 -0.221 1.00 96.38 177 SER A CA 1
ATOM 1271 C C . SER A 1 177 ? 5.061 -9.419 1.092 1.00 96.38 177 SER A C 1
ATOM 1273 O O . SER A 1 177 ? 6.004 -10.167 1.362 1.00 96.38 177 SER A O 1
ATOM 1275 N N . LYS A 1 178 ? 3.996 -9.281 1.885 1.00 95.88 178 LYS A N 1
ATOM 1276 C CA . LYS A 1 178 ? 3.798 -10.125 3.066 1.00 95.88 178 LYS A CA 1
ATOM 1277 C C . LYS A 1 178 ? 2.815 -11.244 2.759 1.00 95.88 178 LYS A C 1
ATOM 1279 O O . LYS A 1 178 ? 1.659 -10.965 2.465 1.00 95.88 178 LYS A O 1
ATOM 1284 N N . ALA A 1 179 ? 3.257 -12.491 2.848 1.00 94.06 179 ALA A N 1
ATOM 1285 C CA . ALA A 1 179 ? 2.435 -13.686 2.656 1.00 94.06 179 ALA A CA 1
ATOM 1286 C C . ALA A 1 179 ? 2.761 -14.690 3.765 1.00 94.06 179 ALA A C 1
ATOM 1288 O O . ALA A 1 179 ? 3.917 -14.799 4.170 1.00 94.06 179 ALA A O 1
ATOM 1289 N N . HIS A 1 180 ? 1.750 -15.370 4.313 1.00 90.19 180 HIS A N 1
ATOM 1290 C CA . HIS A 1 180 ? 1.923 -16.336 5.412 1.00 90.19 180 HIS A CA 1
ATOM 1291 C C . HIS A 1 180 ? 2.789 -15.826 6.590 1.00 90.19 180 HIS A C 1
ATOM 1293 O O . HIS A 1 180 ? 3.587 -16.559 7.168 1.00 90.19 180 HIS A O 1
ATOM 1299 N N . GLY A 1 181 ? 2.672 -14.537 6.931 1.00 87.88 181 GLY A N 1
ATOM 1300 C CA . GLY A 1 181 ? 3.448 -13.902 8.005 1.00 87.88 181 GLY A CA 1
ATOM 1301 C C . GLY A 1 181 ? 4.904 -13.563 7.656 1.00 87.88 181 GLY A C 1
ATOM 1302 O O . GLY A 1 181 ? 5.571 -12.904 8.452 1.00 87.88 181 GLY A O 1
ATOM 1303 N N . GLN A 1 182 ? 5.386 -13.938 6.472 1.00 91.44 182 GLN A N 1
ATOM 1304 C CA . GLN A 1 182 ? 6.746 -13.679 6.007 1.00 91.44 182 GLN A CA 1
ATOM 1305 C C . GLN A 1 182 ? 6.792 -12.520 5.016 1.00 91.44 182 GLN A C 1
ATOM 1307 O O . GLN A 1 182 ? 5.909 -12.360 4.175 1.00 91.44 182 GLN A O 1
ATOM 1312 N N . LEU A 1 183 ? 7.847 -11.713 5.117 1.00 93.00 183 LEU A N 1
ATOM 1313 C CA . LEU A 1 183 ? 8.142 -10.645 4.171 1.00 93.00 183 LEU A CA 1
ATOM 1314 C C . LEU A 1 183 ? 9.060 -11.180 3.068 1.00 93.00 183 LEU A C 1
ATOM 1316 O O . LEU A 1 183 ? 10.126 -11.720 3.353 1.00 93.00 183 LEU A O 1
ATOM 1320 N N . SER A 1 184 ? 8.661 -10.979 1.820 1.00 92.75 184 SER A N 1
ATOM 1321 C CA . SER A 1 184 ? 9.420 -11.338 0.623 1.00 92.75 184 SER A CA 1
ATOM 1322 C C . SER A 1 184 ? 9.669 -10.103 -0.236 1.00 92.75 184 SER A C 1
ATOM 1324 O O . SER A 1 184 ? 8.879 -9.155 -0.210 1.00 92.75 184 SER A O 1
ATOM 1326 N N . THR A 1 185 ? 10.759 -10.125 -1.002 1.00 92.81 185 THR A N 1
ATOM 1327 C CA . THR A 1 185 ? 11.197 -8.983 -1.810 1.00 92.81 185 THR A CA 1
ATOM 1328 C C . THR A 1 185 ? 11.559 -9.434 -3.212 1.00 92.81 185 THR A C 1
ATOM 1330 O O . THR A 1 185 ? 12.283 -10.410 -3.392 1.00 92.81 185 THR A O 1
ATOM 1333 N N . THR A 1 186 ? 11.072 -8.703 -4.209 1.00 92.31 186 THR A N 1
ATOM 1334 C CA . THR A 1 186 ? 11.305 -8.959 -5.636 1.00 92.31 186 THR A CA 1
ATOM 1335 C C . THR A 1 186 ? 11.669 -7.658 -6.343 1.00 92.31 186 THR A C 1
ATOM 1337 O O . THR A 1 186 ? 11.118 -6.612 -6.010 1.00 92.31 186 THR A O 1
ATOM 1340 N N . GLY A 1 187 ? 12.549 -7.699 -7.345 1.00 92.81 187 GLY A N 1
ATOM 1341 C CA . GLY A 1 187 ? 12.871 -6.536 -8.178 1.00 92.81 187 GLY A CA 1
ATOM 1342 C C . GLY A 1 187 ? 14.287 -5.992 -7.994 1.00 92.81 187 GLY A C 1
ATOM 1343 O O . GLY A 1 187 ? 15.206 -6.722 -7.627 1.00 92.81 187 GLY A O 1
ATOM 1344 N N . SER A 1 188 ? 14.481 -4.709 -8.296 1.00 89.50 188 SER A N 1
ATOM 1345 C CA . SER A 1 188 ? 15.799 -4.103 -8.537 1.00 89.50 188 SER A CA 1
ATOM 1346 C C . SER A 1 188 ? 16.718 -4.094 -7.318 1.00 89.50 188 SER A C 1
ATOM 1348 O O . SER A 1 188 ? 17.931 -4.183 -7.472 1.00 89.50 188 SER A O 1
ATOM 1350 N N . SER A 1 189 ? 16.164 -3.986 -6.111 1.00 84.81 189 SER A N 1
ATOM 1351 C CA . SER A 1 189 ? 16.953 -3.915 -4.872 1.00 84.81 189 SER A CA 1
ATOM 1352 C C . SER A 1 189 ? 17.240 -5.283 -4.246 1.00 84.81 189 SER A C 1
ATOM 1354 O O . SER A 1 189 ? 17.908 -5.339 -3.214 1.00 84.81 189 SER A O 1
ATOM 1356 N N . VAL A 1 190 ? 16.755 -6.383 -4.835 1.00 86.00 190 VAL A N 1
ATOM 1357 C CA . VAL A 1 190 ? 17.080 -7.732 -4.354 1.00 86.00 190 VAL A CA 1
ATOM 1358 C C . VAL A 1 190 ? 18.568 -7.984 -4.566 1.00 86.00 190 VAL A C 1
ATOM 1360 O O . VAL A 1 190 ? 19.072 -7.906 -5.689 1.00 86.00 190 VAL A O 1
ATOM 1363 N N . ARG A 1 191 ? 19.286 -8.292 -3.483 1.00 80.25 191 ARG A N 1
ATOM 1364 C CA . ARG A 1 191 ? 20.677 -8.736 -3.580 1.00 80.25 191 ARG A CA 1
ATOM 1365 C C . ARG A 1 191 ? 20.679 -10.175 -4.086 1.00 80.25 191 ARG A C 1
ATOM 1367 O O . ARG A 1 191 ? 20.110 -11.047 -3.439 1.00 80.25 191 ARG A O 1
ATOM 1374 N N . GLY A 1 192 ? 21.302 -10.406 -5.239 1.00 75.19 192 GLY A N 1
ATOM 1375 C CA . GLY A 1 192 ? 21.644 -11.764 -5.656 1.00 75.19 192 GLY A CA 1
ATOM 1376 C C . GLY A 1 192 ? 22.703 -12.367 -4.730 1.00 75.19 192 GLY A C 1
ATOM 1377 O O . GLY A 1 192 ? 23.427 -11.635 -4.052 1.00 75.19 192 GLY A O 1
ATOM 1378 N N . SER A 1 193 ? 22.802 -13.691 -4.714 1.00 79.56 193 SER A N 1
ATOM 1379 C CA . SER A 1 193 ? 23.954 -14.401 -4.159 1.00 79.56 193 SER A CA 1
ATOM 1380 C C . SER A 1 193 ? 25.025 -14.609 -5.238 1.00 79.56 193 SER A C 1
ATOM 1382 O O . SER A 1 193 ? 24.833 -14.245 -6.403 1.00 79.56 193 SER A O 1
ATOM 1384 N N . ALA A 1 194 ? 26.165 -15.192 -4.853 1.00 80.00 194 ALA A N 1
ATOM 1385 C CA . ALA A 1 194 ? 27.196 -15.602 -5.806 1.00 80.00 194 ALA A CA 1
ATOM 1386 C C . ALA A 1 194 ? 26.646 -16.610 -6.834 1.00 80.00 194 ALA A C 1
ATOM 1388 O O . ALA A 1 194 ? 26.926 -16.484 -8.026 1.00 80.00 194 ALA A O 1
ATOM 1389 N N . ASP A 1 195 ? 25.803 -17.537 -6.373 1.00 85.56 195 ASP A N 1
ATOM 1390 C CA . ASP A 1 195 ? 25.246 -18.625 -7.183 1.00 85.56 195 ASP A CA 1
ATOM 1391 C C . ASP A 1 195 ? 23.955 -18.230 -7.916 1.00 85.56 195 ASP A C 1
ATOM 1393 O O . ASP A 1 195 ? 23.649 -18.759 -8.983 1.00 85.56 195 ASP A O 1
ATOM 1397 N N . VAL A 1 196 ? 23.194 -17.272 -7.374 1.00 80.62 196 VAL A N 1
ATOM 1398 C CA . VAL A 1 196 ? 21.919 -16.812 -7.939 1.00 80.62 196 VAL A CA 1
ATOM 1399 C C . VAL A 1 196 ? 21.929 -15.294 -8.044 1.00 80.62 196 VAL A C 1
ATOM 1401 O O . VAL A 1 196 ? 21.586 -14.566 -7.110 1.00 80.62 196 VAL A O 1
ATOM 1404 N N . LYS A 1 197 ? 22.313 -14.798 -9.221 1.00 82.25 197 LYS A N 1
ATOM 1405 C CA . LYS A 1 197 ? 22.295 -13.363 -9.521 1.00 82.25 197 LYS A CA 1
ATOM 1406 C C . LYS A 1 197 ? 20.860 -12.846 -9.602 1.00 82.25 197 LYS A C 1
ATOM 1408 O O . LYS A 1 197 ? 19.970 -13.528 -10.103 1.00 82.25 197 LYS A O 1
ATOM 1413 N N . ASN A 1 198 ? 20.651 -11.598 -9.185 1.00 85.75 198 ASN A N 1
ATOM 1414 C CA . ASN A 1 198 ? 19.407 -10.901 -9.489 1.00 85.75 198 ASN A CA 1
ATOM 1415 C C . ASN A 1 198 ? 19.358 -10.612 -10.996 1.00 85.75 198 ASN A C 1
ATOM 1417 O O . ASN A 1 198 ? 20.198 -9.882 -11.521 1.00 85.75 198 ASN A O 1
ATOM 1421 N N . THR A 1 199 ? 18.392 -11.208 -11.686 1.00 85.06 199 THR A N 1
ATOM 1422 C CA . THR A 1 199 ? 18.229 -11.087 -13.139 1.00 85.06 199 THR A CA 1
ATOM 1423 C C . THR A 1 199 ? 17.286 -9.961 -13.541 1.00 85.06 199 THR A C 1
ATOM 1425 O O . THR A 1 199 ? 17.171 -9.674 -14.732 1.00 85.06 199 THR A O 1
ATOM 1428 N N . PHE A 1 200 ? 16.619 -9.302 -12.587 1.00 87.81 200 PHE A N 1
ATOM 1429 C CA . PHE A 1 200 ? 15.690 -8.226 -12.899 1.00 87.81 200 PHE A CA 1
ATOM 1430 C C . PHE A 1 20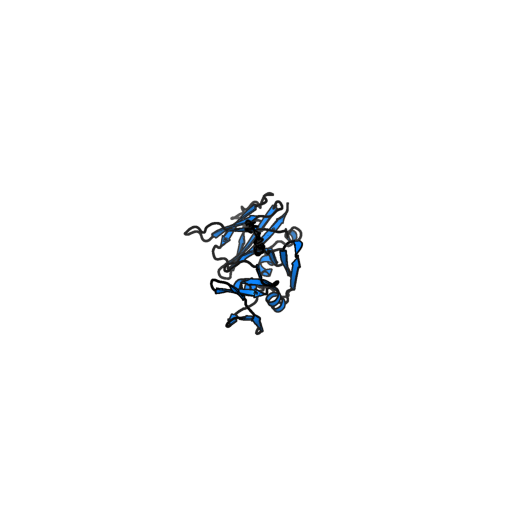0 ? 16.447 -6.941 -13.257 1.00 87.81 200 PHE A C 1
ATOM 1432 O O . PHE A 1 200 ? 17.058 -6.318 -12.386 1.00 87.81 200 PHE A O 1
ATOM 1439 N N . PRO A 1 201 ? 16.382 -6.478 -14.517 1.00 82.06 201 PRO A N 1
ATOM 1440 C CA . PRO A 1 201 ? 17.233 -5.392 -14.985 1.00 82.06 201 PRO A CA 1
ATOM 1441 C C . PRO A 1 201 ? 16.674 -3.996 -14.665 1.00 82.06 201 PRO A C 1
ATOM 1443 O O . PRO A 1 201 ? 17.148 -3.007 -15.222 1.00 82.06 201 PRO A O 1
ATOM 1446 N N . GLY A 1 202 ? 15.638 -3.907 -13.826 1.00 89.62 202 GLY A N 1
ATOM 1447 C CA . GLY A 1 202 ? 14.861 -2.687 -13.631 1.00 89.62 202 GLY A CA 1
ATOM 1448 C C . GLY A 1 202 ? 13.842 -2.443 -14.741 1.00 89.62 202 GLY A C 1
ATOM 1449 O O . GLY A 1 202 ? 13.608 -3.284 -15.609 1.00 89.62 202 GLY A O 1
ATOM 1450 N N . CYS A 1 203 ? 13.231 -1.264 -14.700 1.00 92.12 203 CYS A N 1
ATOM 1451 C CA . CYS A 1 203 ? 12.168 -0.858 -15.617 1.00 92.12 203 CYS A CA 1
ATOM 1452 C C . CYS A 1 203 ? 12.706 -0.191 -16.893 1.00 92.12 203 CYS A C 1
ATOM 1454 O O . CYS A 1 203 ? 11.946 0.029 -17.829 1.00 92.12 203 CYS A O 1
ATOM 1456 N N . ARG A 1 204 ? 14.014 0.106 -16.961 1.00 90.31 204 ARG A N 1
ATOM 1457 C CA . ARG A 1 204 ? 14.726 0.598 -18.161 1.00 90.31 204 ARG A CA 1
ATOM 1458 C C . ARG A 1 204 ? 14.104 1.844 -18.818 1.00 90.31 204 ARG A C 1
ATOM 1460 O O . ARG A 1 204 ? 14.243 2.048 -20.021 1.00 90.31 204 ARG A O 1
ATOM 1467 N N . GLY A 1 205 ? 13.457 2.709 -18.040 1.00 91.62 205 GLY A N 1
ATOM 1468 C CA . GLY A 1 205 ? 12.772 3.901 -18.544 1.00 91.62 205 GLY A CA 1
ATOM 1469 C C . GLY A 1 205 ? 11.371 3.635 -19.100 1.00 91.62 205 GLY A C 1
ATOM 1470 O O . GLY A 1 205 ? 10.810 4.514 -19.744 1.00 91.62 205 GLY A O 1
ATOM 1471 N N . ALA A 1 206 ? 10.801 2.449 -18.884 1.00 93.88 206 ALA A N 1
ATOM 1472 C CA . ALA A 1 206 ? 9.419 2.162 -19.247 1.00 93.88 206 ALA A CA 1
ATOM 1473 C C . ALA A 1 206 ? 8.437 2.840 -18.278 1.00 93.88 206 ALA A C 1
ATOM 1475 O O . ALA A 1 206 ? 8.710 2.983 -17.088 1.00 93.88 206 ALA A O 1
ATOM 1476 N N . HIS A 1 207 ? 7.255 3.202 -18.776 1.00 95.25 207 HIS A N 1
ATOM 1477 C CA . HIS A 1 207 ? 6.158 3.726 -17.951 1.00 95.25 207 HIS A CA 1
ATOM 1478 C C . HIS A 1 207 ? 5.428 2.642 -17.154 1.00 95.25 207 HIS A C 1
ATOM 1480 O O . HIS A 1 207 ? 4.723 2.945 -16.197 1.00 95.25 207 HIS A O 1
ATOM 1486 N N . ALA A 1 208 ? 5.587 1.380 -17.552 1.00 95.00 208 ALA A N 1
ATOM 1487 C CA . ALA A 1 208 ? 4.991 0.229 -16.898 1.00 95.00 208 ALA A CA 1
ATOM 1488 C C . ALA A 1 208 ? 6.063 -0.816 -16.607 1.00 95.00 208 ALA A C 1
ATOM 1490 O O . ALA A 1 208 ? 6.968 -1.041 -17.411 1.00 95.00 208 ALA A O 1
ATOM 1491 N N . CYS A 1 209 ? 5.953 -1.461 -15.454 1.00 95.19 209 CYS A N 1
ATOM 1492 C CA . CYS A 1 209 ? 6.950 -2.398 -14.971 1.00 95.19 209 CYS A CA 1
ATOM 1493 C C . CYS A 1 209 ? 6.262 -3.535 -14.222 1.00 95.19 209 CYS A C 1
ATOM 1495 O O . CYS A 1 209 ? 5.375 -3.292 -13.405 1.00 95.19 209 CYS A O 1
ATOM 1497 N N . THR A 1 210 ? 6.630 -4.777 -14.537 1.00 95.31 210 THR A N 1
ATOM 1498 C CA . THR A 1 210 ? 5.936 -5.969 -14.034 1.00 95.31 210 THR A CA 1
ATOM 1499 C C . THR A 1 210 ? 6.889 -6.847 -13.245 1.00 95.31 210 THR A C 1
ATOM 1501 O O . THR A 1 210 ? 7.994 -7.131 -13.706 1.00 95.31 210 THR A O 1
ATOM 1504 N N . LEU A 1 211 ? 6.441 -7.300 -12.077 1.00 95.69 211 LEU A N 1
ATOM 1505 C CA . LEU A 1 211 ? 7.143 -8.270 -11.243 1.00 95.69 211 LEU A CA 1
ATOM 1506 C C . LEU A 1 211 ? 6.178 -9.357 -10.760 1.00 95.69 211 LEU A C 1
ATOM 1508 O O . LEU A 1 211 ? 4.988 -9.082 -10.588 1.00 95.69 211 LEU A O 1
ATOM 1512 N N . PRO A 1 212 ? 6.665 -10.584 -10.524 1.00 95.25 212 PRO A N 1
ATOM 1513 C CA . PRO A 1 212 ? 5.877 -11.604 -9.853 1.00 95.25 212 PRO A CA 1
ATOM 1514 C C . PRO A 1 212 ? 5.749 -11.276 -8.360 1.00 95.25 212 PRO A C 1
ATOM 1516 O O . PRO A 1 212 ? 6.732 -10.923 -7.713 1.00 95.25 212 PRO A O 1
ATOM 1519 N N . VAL A 1 213 ? 4.554 -11.447 -7.800 1.00 94.81 213 VAL A N 1
ATOM 1520 C CA . VAL A 1 213 ? 4.293 -11.353 -6.352 1.00 94.81 213 VAL A CA 1
ATOM 1521 C C . VAL A 1 213 ? 3.500 -12.570 -5.880 1.00 94.81 213 VAL A C 1
ATOM 1523 O O . VAL A 1 213 ? 2.759 -13.137 -6.686 1.00 94.81 213 VAL A O 1
ATOM 1526 N N . PRO A 1 214 ? 3.590 -12.981 -4.601 1.00 95.62 214 PRO A N 1
ATOM 1527 C CA . PRO A 1 214 ? 2.773 -14.073 -4.081 1.00 95.62 214 PRO A CA 1
ATOM 1528 C C . PRO A 1 214 ? 1.285 -13.802 -4.315 1.00 95.62 214 PRO A C 1
ATOM 1530 O O . PRO A 1 214 ? 0.782 -12.695 -4.063 1.00 95.62 214 PRO A O 1
ATOM 1533 N N . ARG A 1 215 ? 0.569 -14.804 -4.832 1.00 93.94 215 ARG A N 1
ATOM 1534 C CA . ARG A 1 215 ? -0.857 -14.683 -5.177 1.00 93.94 215 ARG A CA 1
ATOM 1535 C C . ARG A 1 215 ? -1.707 -14.310 -3.964 1.00 93.94 215 ARG A C 1
ATOM 1537 O O . ARG A 1 215 ? -2.592 -13.465 -4.067 1.00 93.94 215 ARG A O 1
ATOM 1544 N N . ASP A 1 216 ? -1.354 -14.863 -2.820 1.00 94.12 216 ASP A N 1
ATOM 1545 C CA . ASP A 1 216 ? -2.015 -14.790 -1.522 1.00 94.12 216 ASP A CA 1
ATOM 1546 C C . ASP A 1 216 ? -1.442 -13.694 -0.609 1.00 94.12 216 ASP A C 1
ATOM 1548 O O . ASP A 1 216 ? -1.822 -13.614 0.555 1.00 94.12 216 ASP A O 1
ATOM 1552 N N . ALA A 1 217 ? -0.537 -12.844 -1.117 1.00 96.25 217 ALA A N 1
ATOM 1553 C CA . ALA A 1 217 ? 0.048 -11.775 -0.317 1.00 96.25 217 ALA A CA 1
ATOM 1554 C C . ALA A 1 217 ? -1.041 -10.904 0.331 1.00 96.25 217 ALA A C 1
ATOM 1556 O O . ALA A 1 217 ? -1.871 -10.320 -0.374 1.00 96.25 217 ALA A O 1
ATOM 1557 N N . LEU A 1 218 ? -0.967 -10.786 1.659 1.00 96.31 218 LEU A N 1
ATOM 1558 C CA . LEU A 1 218 ? -1.810 -9.937 2.493 1.00 96.31 218 LEU A CA 1
ATOM 1559 C C . LEU A 1 218 ? -1.765 -8.496 1.977 1.00 96.31 218 LEU A C 1
ATOM 1561 O O . LEU A 1 218 ? -2.790 -7.869 1.731 1.00 96.31 218 LEU A O 1
ATOM 1565 N N . TRP A 1 219 ? -0.558 -7.990 1.740 1.00 96.56 219 TRP A N 1
ATOM 1566 C CA . TRP A 1 219 ? -0.327 -6.703 1.100 1.00 96.56 219 TRP A CA 1
ATOM 1567 C C . TRP A 1 219 ? 0.964 -6.726 0.284 1.00 96.56 219 TRP A C 1
ATOM 1569 O O . TRP A 1 219 ? 1.855 -7.548 0.524 1.00 96.56 219 TRP A O 1
ATOM 1579 N N . VAL A 1 220 ? 1.073 -5.793 -0.664 1.00 97.06 220 VAL A N 1
ATOM 1580 C CA . VAL A 1 220 ? 2.329 -5.480 -1.357 1.00 97.06 220 VAL A CA 1
ATOM 1581 C C . VAL A 1 220 ? 2.569 -3.982 -1.353 1.00 97.06 220 VAL A C 1
ATOM 1583 O O . VAL A 1 220 ? 1.689 -3.186 -1.700 1.00 97.06 220 VAL A O 1
ATOM 1586 N N . LEU A 1 221 ? 3.795 -3.627 -0.995 1.00 97.00 221 LEU A N 1
ATOM 1587 C CA . LEU A 1 221 ? 4.340 -2.288 -1.085 1.00 97.00 221 LEU A CA 1
ATOM 1588 C C . LEU A 1 221 ? 5.353 -2.214 -2.233 1.00 97.00 221 LEU A C 1
ATOM 1590 O O . LEU A 1 221 ? 6.199 -3.093 -2.365 1.00 97.00 221 LEU A O 1
ATOM 1594 N N . ALA A 1 222 ? 5.305 -1.163 -3.042 1.00 96.25 222 ALA A N 1
ATOM 1595 C CA . ALA A 1 222 ? 6.238 -0.922 -4.134 1.00 96.25 222 ALA A CA 1
ATOM 1596 C C . ALA A 1 222 ? 7.143 0.274 -3.824 1.00 96.25 222 ALA A C 1
ATOM 1598 O O . ALA A 1 222 ? 6.677 1.357 -3.481 1.00 96.25 222 ALA A O 1
ATOM 1599 N N . PHE A 1 223 ? 8.443 0.082 -3.990 1.00 96.00 223 PHE A N 1
ATOM 1600 C CA . PHE A 1 223 ? 9.431 1.141 -4.085 1.00 96.00 223 PHE A CA 1
ATOM 1601 C C . PHE A 1 223 ? 9.793 1.343 -5.554 1.00 96.00 223 PHE A C 1
ATOM 1603 O O . PHE A 1 223 ? 10.145 0.386 -6.247 1.00 96.00 223 PHE A O 1
ATOM 1610 N N . LEU A 1 224 ? 9.710 2.580 -6.028 1.00 94.75 224 LEU A N 1
ATOM 1611 C CA . LEU A 1 224 ? 9.953 2.936 -7.421 1.00 94.75 224 LEU A CA 1
ATOM 1612 C C . LEU A 1 224 ? 10.960 4.076 -7.496 1.00 94.75 224 LEU A C 1
ATOM 1614 O O . LEU A 1 224 ? 11.002 4.915 -6.598 1.00 94.75 224 LEU A O 1
ATOM 1618 N N . THR A 1 225 ? 11.714 4.154 -8.587 1.00 93.94 225 THR A N 1
ATOM 1619 C CA . THR A 1 225 ? 12.492 5.351 -8.932 1.00 93.94 225 THR A CA 1
ATOM 1620 C C . THR A 1 225 ? 12.115 5.832 -10.325 1.00 93.94 225 THR A C 1
ATOM 1622 O O . THR A 1 225 ? 11.835 5.022 -11.214 1.00 93.94 225 THR A O 1
ATOM 1625 N N . ALA A 1 226 ? 12.086 7.148 -10.514 1.00 89.75 226 ALA A N 1
ATOM 1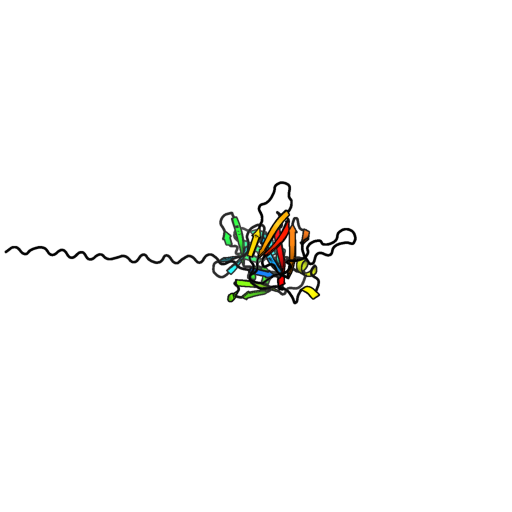626 C CA . ALA A 1 226 ? 11.918 7.749 -11.834 1.00 89.75 226 ALA A CA 1
ATOM 1627 C C . ALA A 1 226 ? 13.262 7.797 -12.577 1.00 89.75 226 ALA A C 1
ATOM 1629 O O . ALA A 1 226 ? 14.324 7.721 -11.951 1.00 89.75 226 ALA A O 1
ATOM 1630 N N . LYS A 1 227 ? 13.198 7.868 -13.906 1.00 84.00 227 LYS A N 1
ATOM 1631 C CA . LYS A 1 227 ? 14.351 8.101 -14.779 1.00 84.00 227 LYS A CA 1
ATOM 1632 C C . LYS A 1 227 ? 14.599 9.592 -14.985 1.00 84.00 227 LYS A C 1
ATOM 1634 O O . LYS A 1 227 ? 13.599 10.336 -15.076 1.00 84.00 227 LYS A O 1
#

Foldseek 3Di:
DDDDDDDDDDPPPDDPPPPPPPPDQDDAWEAAQLWTWADALQDQWTDDPNFTKDFDPQLCQQLVWDWDDDPQWIQTPNDTFGWDADPVRGTIGGSQVSLVSSVWHWDADPVQNYIYIDDHDDDDHNVVVVVLADPVCNVQRDDGDKHWDWADDDPPDQWTKIKIFAPFFWFWKKKWFADPNDIDIATDSDCADPVGHRPHRGRRRHRMDI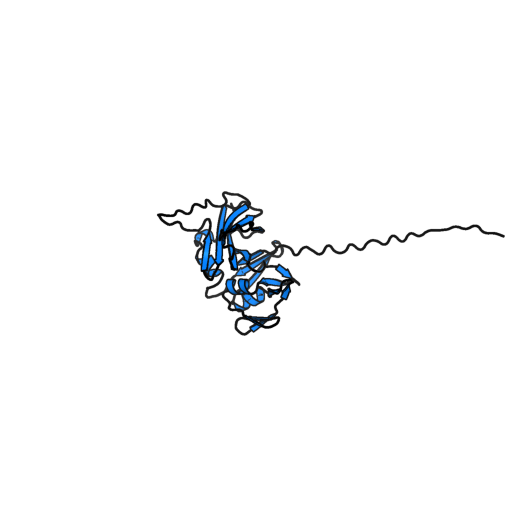DIDGPRTNTMIMTIGGD

Secondary structure (DSSP, 8-state):
-PPPP-----------------------EEEETTEEEEEESS---EEETTEEEEEHHHHHHHHT--EEEETTEEEETTEEEEPEEETTTEEEEEHHHHHHHTTEEEEEETTTTEEEEEE-SS-SSHHHHHTTS-GGGGGGB--S--EEEEPPPPTT-SEEEEEEEEEEEEEEEEEEEEETTEEEEEETTPPP-SSS-------TTEEEEEEEEETT-SEEEEEEEE-

pLDDT: mean 84.53, std 17.32, range [30.33, 97.06]

Radius of gyration: 23.9 Å; chains: 1; bounding box: 100×58×58 Å